Protein AF-A0A067CA83-F1 (afdb_monomer_lite)

Organism: Saprolegnia parasitica (strain CBS 223.65) (NCBI:txid695850)

Sequence (310 aa):
MDPLVEARTFLAGIGVTDEGFMQNAAPQIAQMIQRRIDELAPPKELFSLPVTLNDQAMLLVHYENSTPSQSAMAFLTQNGFTDTATVNALLPQLVQMISNKLTPPREPLFSLPISLGSMEQPCNYFEGDSPEVTAQLFLETHGLATGANYASLLSQLTSLLQERINAINAERAAAATATTEPPLTIPINVGGTEVPLSFYPNQDPAVLPTASADDMQACKVVLYQTITGVLDRLEAEAMAATTPPTPPTERKLLVTLDIDLGEGKSAILLYYAGESTEATVRAFCDANAIDTENIPFLLDELQKQIDALQ

Structure (mmCIF, N/CA/C/O backbone):
data_AF-A0A067CA83-F1
#
_entry.id   AF-A0A067CA83-F1
#
loop_
_atom_site.group_PDB
_atom_site.id
_atom_site.type_symbol
_atom_site.label_atom_id
_atom_site.label_alt_id
_atom_site.label_comp_id
_atom_site.label_asym_id
_atom_site.label_entity_id
_atom_site.label_seq_id
_atom_site.pdbx_PDB_ins_code
_atom_site.Cartn_x
_atom_site.Cartn_y
_atom_site.Cartn_z
_atom_site.occupancy
_atom_site.B_iso_or_equiv
_atom_site.auth_seq_id
_atom_site.auth_comp_id
_atom_site.auth_asym_id
_atom_site.auth_atom_id
_atom_site.pdbx_PDB_model_num
ATOM 1 N N . MET A 1 1 ? 24.086 -10.449 -25.675 1.00 68.38 1 MET A N 1
ATOM 2 C CA . MET A 1 1 ? 24.652 -9.556 -26.705 1.00 68.38 1 MET A CA 1
ATOM 3 C C . MET A 1 1 ? 25.469 -8.522 -25.955 1.00 68.38 1 MET A C 1
ATOM 5 O O . MET A 1 1 ? 24.920 -7.953 -25.024 1.00 68.38 1 MET A O 1
ATOM 9 N N . ASP A 1 2 ? 26.764 -8.381 -26.242 1.00 88.06 2 ASP A N 1
ATOM 10 C CA . ASP A 1 2 ? 27.636 -7.425 -25.541 1.00 88.06 2 ASP A CA 1
ATOM 11 C C . ASP A 1 2 ? 27.631 -6.088 -26.310 1.00 88.06 2 ASP A C 1
ATOM 13 O O . ASP A 1 2 ? 28.145 -6.041 -27.433 1.00 88.06 2 ASP A O 1
ATOM 17 N N . PRO A 1 3 ? 27.058 -5.004 -25.751 1.00 87.31 3 PRO A N 1
ATOM 18 C CA . PRO A 1 3 ? 26.942 -3.722 -26.445 1.00 87.31 3 PRO A CA 1
ATOM 19 C C . PRO A 1 3 ? 28.286 -3.119 -26.862 1.00 87.31 3 PRO A C 1
ATOM 21 O O . PRO A 1 3 ? 28.345 -2.381 -27.844 1.00 87.31 3 PRO A O 1
ATOM 24 N N . LEU A 1 4 ? 29.371 -3.420 -26.140 1.00 89.00 4 LEU A N 1
ATOM 25 C CA . LEU A 1 4 ? 30.696 -2.879 -26.434 1.00 89.00 4 LEU A CA 1
ATOM 26 C C . LEU A 1 4 ? 31.344 -3.584 -27.627 1.00 89.00 4 LEU A C 1
ATOM 28 O O . LEU A 1 4 ? 32.008 -2.939 -28.440 1.00 89.00 4 LEU A O 1
ATOM 32 N N . VAL A 1 5 ? 31.127 -4.893 -27.751 1.00 90.19 5 VAL A N 1
ATOM 33 C CA . VAL A 1 5 ? 31.575 -5.674 -28.912 1.00 90.19 5 VAL A CA 1
ATOM 34 C C . VAL A 1 5 ? 30.835 -5.212 -30.166 1.00 90.19 5 VAL A C 1
ATOM 36 O O . VAL A 1 5 ? 31.463 -4.932 -31.184 1.00 90.19 5 VAL A O 1
ATOM 39 N N . GLU A 1 6 ? 29.519 -5.032 -30.068 1.00 88.62 6 GLU A N 1
ATOM 40 C CA . GLU A 1 6 ? 28.678 -4.563 -31.175 1.00 88.62 6 GLU A CA 1
ATOM 41 C C . GLU A 1 6 ? 29.022 -3.130 -31.599 1.00 88.62 6 GLU A C 1
ATOM 43 O O . GLU A 1 6 ? 29.138 -2.842 -32.789 1.00 88.62 6 GLU A O 1
ATOM 48 N N . ALA A 1 7 ? 29.281 -2.235 -30.639 1.00 88.69 7 ALA A N 1
ATOM 49 C CA . ALA A 1 7 ? 29.718 -0.869 -30.918 1.00 88.69 7 ALA A CA 1
ATOM 50 C C . ALA A 1 7 ? 31.048 -0.822 -31.689 1.00 88.69 7 ALA A C 1
ATOM 52 O O . ALA A 1 7 ? 31.197 -0.033 -32.624 1.00 88.69 7 ALA A O 1
ATOM 53 N N . ARG A 1 8 ? 32.013 -1.680 -31.329 1.00 86.94 8 ARG A N 1
ATOM 54 C CA . ARG A 1 8 ? 33.302 -1.785 -32.033 1.00 86.94 8 ARG A CA 1
ATOM 55 C C . ARG A 1 8 ? 33.133 -2.354 -33.438 1.00 86.94 8 ARG A C 1
ATOM 57 O O . ARG A 1 8 ? 33.704 -1.807 -34.377 1.00 86.94 8 ARG A O 1
ATOM 64 N N . THR A 1 9 ? 32.321 -3.399 -33.594 1.00 87.94 9 THR A N 1
ATOM 65 C CA . THR A 1 9 ? 32.009 -3.980 -34.908 1.00 87.94 9 THR A CA 1
ATOM 66 C C . THR A 1 9 ? 31.302 -2.968 -35.810 1.00 87.94 9 THR A C 1
ATOM 68 O O . THR A 1 9 ? 31.646 -2.853 -36.984 1.00 87.94 9 THR A O 1
ATOM 71 N N . PHE A 1 10 ? 30.372 -2.179 -35.266 1.00 88.56 10 PHE A N 1
ATOM 72 C CA . PHE A 1 10 ? 29.700 -1.105 -35.996 1.00 88.56 10 PHE A CA 1
ATOM 73 C C . PHE A 1 10 ? 30.682 -0.024 -36.465 1.00 88.56 10 PHE A C 1
ATOM 75 O O . PHE A 1 10 ? 30.692 0.311 -37.648 1.00 88.56 10 PHE A O 1
ATOM 82 N N . LEU A 1 11 ? 31.536 0.484 -35.566 1.00 89.06 11 LEU A N 1
ATOM 83 C CA . LEU A 1 11 ? 32.557 1.488 -35.891 1.00 89.06 11 LEU A CA 1
ATOM 84 C C . LEU A 1 11 ? 33.523 0.991 -36.978 1.00 89.06 11 LEU A C 1
ATOM 86 O O . LEU A 1 11 ? 33.758 1.693 -37.963 1.00 89.06 11 LEU A O 1
ATOM 90 N N . ALA A 1 12 ? 34.014 -0.242 -36.850 1.00 87.00 12 ALA A N 1
ATOM 91 C CA . ALA A 1 12 ? 34.858 -0.862 -37.865 1.00 87.00 12 ALA A CA 1
ATOM 92 C C . ALA A 1 12 ? 34.120 -1.017 -39.209 1.00 87.00 12 ALA A C 1
ATOM 94 O O . ALA A 1 12 ? 34.691 -0.761 -40.269 1.00 87.00 12 ALA A O 1
ATOM 95 N N . GLY A 1 13 ? 32.832 -1.375 -39.172 1.00 87.94 13 GLY A N 1
ATOM 96 C CA . GLY A 1 13 ? 31.985 -1.545 -40.354 1.00 87.94 13 GLY A CA 1
ATOM 97 C C . GLY A 1 13 ? 31.718 -0.255 -41.136 1.00 87.94 13 GLY A C 1
ATOM 98 O O . GLY A 1 13 ? 31.569 -0.309 -42.355 1.00 87.94 13 GLY A O 1
ATOM 99 N N . ILE A 1 14 ? 31.712 0.906 -40.473 1.00 90.38 14 ILE A N 1
ATOM 100 C CA . ILE A 1 14 ? 31.589 2.224 -41.128 1.00 90.38 14 ILE A CA 1
ATOM 101 C C . ILE A 1 14 ? 32.947 2.837 -41.514 1.00 90.38 14 ILE A C 1
ATOM 103 O O . ILE A 1 14 ? 33.006 3.993 -41.931 1.00 90.38 14 ILE A O 1
ATOM 107 N N . GLY A 1 15 ? 34.037 2.070 -41.398 1.00 86.12 15 GLY A N 1
ATOM 108 C CA . GLY A 1 15 ? 35.378 2.476 -41.822 1.00 86.12 15 GLY A CA 1
ATOM 109 C C . GLY A 1 15 ? 36.152 3.312 -40.801 1.00 86.12 15 GLY A C 1
ATOM 110 O O . GLY A 1 15 ? 37.156 3.925 -41.157 1.00 86.12 15 GLY A O 1
ATOM 111 N N . VAL A 1 16 ? 35.720 3.349 -39.537 1.00 87.38 16 VAL A N 1
ATOM 112 C CA . VAL A 1 16 ? 36.495 3.978 -38.461 1.00 87.38 16 VAL A CA 1
ATOM 113 C C . VAL A 1 16 ? 37.593 3.010 -38.027 1.00 87.38 16 VAL A C 1
ATOM 115 O O . VAL A 1 16 ? 37.319 1.979 -37.421 1.00 87.38 16 VAL A O 1
ATOM 118 N N . THR A 1 17 ? 38.844 3.349 -38.341 1.00 82.69 17 THR A N 1
ATOM 119 C CA . THR A 1 17 ? 40.024 2.518 -38.037 1.00 82.69 17 THR A CA 1
ATOM 120 C C . THR A 1 17 ? 40.971 3.148 -37.015 1.00 82.69 17 THR A C 1
ATOM 122 O O . THR A 1 17 ? 41.954 2.521 -36.633 1.00 82.69 17 THR A O 1
ATOM 125 N N . ASP A 1 18 ? 40.710 4.386 -36.586 1.00 90.12 18 ASP A N 1
ATOM 126 C CA . ASP A 1 18 ? 41.535 5.087 -35.599 1.00 90.12 18 ASP A CA 1
ATOM 127 C C . ASP A 1 18 ? 41.270 4.546 -34.185 1.00 90.12 18 ASP A C 1
ATOM 129 O O . ASP A 1 18 ? 40.162 4.672 -33.656 1.00 90.12 18 ASP A O 1
ATOM 133 N N . GLU A 1 19 ? 42.280 3.920 -33.573 1.00 82.69 19 GLU A N 1
ATOM 134 C CA . GLU A 1 19 ? 42.140 3.296 -32.250 1.00 82.69 19 GLU A CA 1
ATOM 135 C C . GLU A 1 19 ? 41.835 4.306 -31.140 1.00 82.69 19 GLU A C 1
ATOM 137 O O . GLU A 1 19 ? 41.024 4.008 -30.261 1.00 82.69 19 GLU A O 1
ATOM 142 N N . GLY A 1 20 ? 42.419 5.508 -31.190 1.00 85.31 20 GLY A N 1
ATOM 143 C CA . GLY A 1 20 ? 42.185 6.546 -30.184 1.00 85.31 20 GLY A CA 1
ATOM 144 C C . GLY A 1 20 ? 40.743 7.049 -30.206 1.00 85.31 20 GLY A C 1
ATOM 145 O O . GLY A 1 20 ? 40.106 7.220 -29.165 1.00 85.31 20 GLY A O 1
ATOM 146 N N . PHE A 1 21 ? 40.181 7.224 -31.397 1.00 86.81 21 PHE A N 1
ATOM 147 C CA . PHE A 1 21 ? 38.780 7.557 -31.586 1.00 86.81 21 PHE A CA 1
ATOM 148 C C . PHE A 1 21 ? 37.869 6.397 -31.167 1.00 86.81 21 PHE A C 1
ATOM 150 O O . PHE A 1 21 ? 36.905 6.623 -30.436 1.00 86.81 21 PHE A O 1
ATOM 157 N N . MET A 1 22 ? 38.184 5.152 -31.546 1.00 84.06 22 MET A N 1
ATOM 158 C CA . MET A 1 22 ? 37.407 3.974 -31.134 1.00 84.06 22 MET A CA 1
ATOM 159 C C . MET A 1 22 ? 37.374 3.802 -29.612 1.00 84.06 22 MET A C 1
ATOM 161 O O . MET A 1 22 ? 36.321 3.481 -29.062 1.00 84.06 22 MET A O 1
ATOM 165 N N . GLN A 1 23 ? 38.484 4.059 -28.917 1.00 87.00 23 GLN A N 1
ATOM 166 C CA . GLN A 1 23 ? 38.561 3.949 -27.459 1.00 87.00 23 GLN A CA 1
ATOM 167 C C . GLN A 1 23 ? 37.644 4.952 -26.740 1.00 87.00 23 GLN A C 1
ATOM 169 O O . GLN A 1 23 ? 37.121 4.640 -25.672 1.00 87.00 23 GLN A O 1
ATOM 174 N N . ASN A 1 24 ? 37.385 6.109 -27.357 1.00 87.94 24 ASN A N 1
ATOM 175 C CA . ASN A 1 24 ? 36.496 7.144 -26.824 1.00 87.94 24 ASN A CA 1
ATOM 176 C C . ASN A 1 24 ? 35.034 6.996 -27.288 1.00 87.94 24 ASN A C 1
ATOM 178 O O . ASN A 1 24 ? 34.110 7.253 -26.515 1.00 87.94 24 ASN A O 1
ATOM 182 N N . ALA A 1 25 ? 34.807 6.581 -28.537 1.00 88.44 25 ALA A N 1
ATOM 183 C CA . ALA A 1 25 ? 33.478 6.495 -29.142 1.00 88.44 25 ALA A CA 1
ATOM 184 C C . ALA A 1 25 ? 32.750 5.180 -28.817 1.00 88.44 25 ALA A C 1
ATOM 186 O O . ALA A 1 25 ? 31.534 5.187 -28.616 1.00 88.44 25 ALA A O 1
ATOM 187 N N . ALA A 1 26 ? 33.469 4.053 -28.727 1.00 88.88 26 ALA A N 1
ATOM 188 C CA . ALA A 1 26 ? 32.852 2.746 -28.496 1.00 88.88 26 ALA A CA 1
ATOM 189 C C . ALA A 1 26 ? 32.051 2.671 -27.180 1.00 88.88 26 ALA A C 1
ATOM 191 O O . ALA A 1 26 ? 30.935 2.157 -27.228 1.00 88.88 26 ALA A O 1
ATOM 192 N N . PRO A 1 27 ? 32.514 3.215 -26.033 1.00 90.38 27 PRO A N 1
ATOM 193 C CA . PRO A 1 27 ? 31.715 3.227 -24.805 1.00 90.38 27 PRO A CA 1
ATOM 194 C C . PRO A 1 27 ? 30.414 4.033 -24.930 1.00 90.38 27 PRO A C 1
ATOM 196 O O . PRO A 1 27 ? 29.387 3.617 -24.402 1.00 90.38 27 PRO A O 1
ATOM 199 N N . GLN A 1 28 ? 30.426 5.158 -25.655 1.00 89.88 28 GLN A N 1
ATOM 200 C CA . GLN A 1 28 ? 29.233 5.996 -25.842 1.00 89.88 28 GLN A CA 1
ATOM 201 C C . GLN A 1 28 ? 28.191 5.293 -26.718 1.00 89.88 28 GLN A C 1
ATOM 203 O O . GLN A 1 28 ? 27.007 5.259 -26.388 1.00 89.88 28 GLN A O 1
ATOM 208 N N . ILE A 1 29 ? 28.638 4.668 -27.810 1.00 89.06 29 ILE A N 1
ATOM 209 C CA . ILE A 1 29 ? 27.763 3.888 -28.692 1.00 89.06 29 ILE A CA 1
ATOM 210 C C . ILE A 1 29 ? 27.235 2.652 -27.959 1.00 89.06 29 ILE A C 1
ATOM 212 O O . ILE A 1 29 ? 26.049 2.353 -28.056 1.00 89.06 29 ILE A O 1
ATOM 216 N N . ALA A 1 30 ? 28.071 1.977 -27.167 1.00 89.81 30 ALA A N 1
ATOM 217 C CA . ALA A 1 30 ? 27.655 0.854 -26.334 1.00 89.81 30 ALA A CA 1
ATOM 218 C C . ALA A 1 30 ? 26.560 1.258 -25.334 1.00 89.81 30 ALA A C 1
ATOM 220 O O . ALA A 1 30 ? 25.577 0.538 -25.189 1.00 89.81 30 ALA A O 1
ATOM 221 N N . GLN A 1 31 ? 26.671 2.433 -24.702 1.00 88.62 31 GLN A N 1
ATOM 222 C CA . GLN A 1 31 ? 25.622 2.973 -23.830 1.00 88.62 31 GLN A CA 1
ATOM 223 C C . GLN A 1 31 ? 24.324 3.263 -24.592 1.00 88.62 31 GLN A C 1
ATOM 225 O O . GLN A 1 31 ? 23.242 2.963 -24.093 1.00 88.62 31 GLN A O 1
ATOM 230 N N . MET A 1 32 ? 24.406 3.808 -25.809 1.00 87.94 32 MET A N 1
ATOM 231 C CA . MET A 1 32 ? 23.224 4.027 -26.648 1.00 87.94 32 MET A CA 1
ATOM 232 C C . MET A 1 32 ? 22.564 2.708 -27.065 1.00 87.94 32 MET A C 1
ATOM 234 O O . MET A 1 32 ? 21.339 2.609 -27.031 1.00 87.94 32 MET A O 1
ATOM 238 N N . ILE A 1 33 ? 23.357 1.695 -27.426 1.00 88.12 33 ILE A N 1
ATOM 239 C CA . ILE A 1 33 ? 22.872 0.350 -27.758 1.00 88.12 33 ILE A CA 1
ATOM 240 C C . ILE A 1 33 ? 22.209 -0.279 -26.534 1.00 88.12 33 ILE A C 1
ATOM 242 O O . ILE A 1 33 ? 21.080 -0.742 -26.646 1.00 88.12 33 ILE A O 1
ATOM 246 N N . GLN A 1 34 ? 22.858 -0.242 -25.367 1.00 86.88 34 GLN A N 1
ATOM 247 C CA . GLN A 1 34 ? 22.296 -0.780 -24.129 1.00 86.88 34 GLN A CA 1
ATOM 248 C C . GLN A 1 34 ? 20.976 -0.094 -23.778 1.00 86.88 34 GLN A C 1
ATOM 250 O O . GLN A 1 34 ? 19.981 -0.768 -23.555 1.00 86.88 34 GLN A O 1
ATOM 255 N N . ARG A 1 35 ? 20.922 1.240 -23.851 1.00 85.56 35 ARG A N 1
ATOM 256 C CA . ARG A 1 35 ? 19.684 1.990 -23.628 1.00 85.56 35 ARG A CA 1
ATOM 257 C C . ARG A 1 35 ? 18.573 1.570 -24.590 1.00 85.56 35 ARG A C 1
ATOM 259 O O . ARG A 1 35 ? 17.432 1.431 -24.172 1.00 85.56 35 ARG A O 1
ATOM 266 N N . ARG A 1 36 ? 18.882 1.363 -25.874 1.00 82.62 36 ARG A N 1
ATOM 267 C CA . ARG A 1 36 ? 17.897 0.868 -26.849 1.00 82.62 36 ARG A CA 1
ATOM 268 C C . ARG A 1 36 ? 17.462 -0.563 -26.559 1.00 82.62 36 ARG A C 1
ATOM 270 O O . ARG A 1 36 ? 16.296 -0.870 -26.762 1.00 82.62 36 ARG A O 1
ATOM 277 N N . ILE A 1 37 ? 18.369 -1.418 -26.095 1.00 84.19 37 ILE A N 1
ATOM 278 C CA . ILE A 1 37 ? 18.043 -2.778 -25.656 1.00 84.19 37 ILE A CA 1
ATOM 279 C C . ILE A 1 37 ? 17.090 -2.723 -24.460 1.00 84.19 37 ILE A C 1
ATOM 281 O O . ILE A 1 37 ? 16.084 -3.420 -24.480 1.00 84.19 37 ILE A O 1
ATOM 285 N N . ASP A 1 38 ? 17.350 -1.862 -23.477 1.00 78.69 38 ASP A N 1
ATOM 286 C CA . ASP A 1 38 ? 16.495 -1.701 -22.298 1.00 78.69 38 ASP A CA 1
ATOM 287 C C . ASP A 1 38 ? 15.125 -1.099 -22.664 1.00 78.69 38 ASP A C 1
ATOM 289 O O . ASP A 1 38 ? 14.102 -1.531 -22.145 1.00 78.69 38 ASP A O 1
ATOM 293 N N . GLU A 1 39 ? 15.081 -0.147 -23.606 1.00 75.38 39 GLU A N 1
ATOM 294 C CA . GLU A 1 39 ? 13.836 0.438 -24.139 1.00 75.38 39 GLU A CA 1
ATOM 295 C C . GLU A 1 39 ? 13.003 -0.566 -24.958 1.00 75.38 39 GLU A C 1
ATOM 297 O O . GLU A 1 39 ? 11.778 -0.457 -25.002 1.00 75.38 39 GLU A O 1
ATOM 302 N N . LEU A 1 40 ? 13.656 -1.510 -25.643 1.00 78.38 40 LEU A N 1
ATOM 303 C CA . LEU A 1 40 ? 13.010 -2.531 -26.477 1.00 78.38 40 LEU A CA 1
ATOM 304 C C . LEU A 1 40 ? 12.769 -3.848 -25.737 1.00 78.38 40 LEU A C 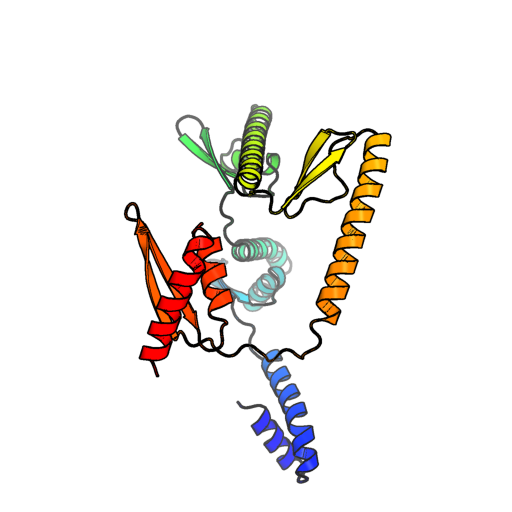1
ATOM 306 O O . LEU A 1 40 ? 12.110 -4.737 -26.284 1.00 78.38 40 LEU A O 1
ATOM 310 N N . ALA A 1 41 ? 13.309 -3.998 -24.528 1.00 77.06 41 ALA A N 1
ATOM 311 C CA . ALA A 1 41 ? 13.059 -5.163 -23.706 1.00 77.06 41 ALA A CA 1
ATOM 312 C C . ALA A 1 41 ? 11.545 -5.271 -23.473 1.00 77.06 41 ALA A C 1
ATOM 314 O O . ALA A 1 41 ? 10.903 -4.270 -23.134 1.00 77.06 41 ALA A O 1
ATOM 315 N N . PRO A 1 42 ? 10.943 -6.459 -23.676 1.00 72.12 42 PRO A N 1
ATOM 316 C CA . PRO A 1 42 ? 9.535 -6.635 -23.374 1.00 72.12 42 PRO A CA 1
ATOM 317 C C . PRO A 1 42 ? 9.320 -6.264 -21.903 1.00 72.12 42 PRO A C 1
ATOM 319 O O . PRO A 1 42 ? 10.116 -6.680 -21.053 1.00 72.12 42 PRO A O 1
ATOM 322 N N . PRO A 1 43 ? 8.286 -5.463 -21.595 1.00 80.38 43 PRO A N 1
ATOM 323 C CA . PRO A 1 43 ? 8.057 -5.032 -20.232 1.00 80.38 43 PRO A CA 1
ATOM 324 C C . PRO A 1 43 ? 7.869 -6.272 -19.355 1.00 80.38 43 PRO A C 1
ATOM 326 O O . PRO A 1 43 ? 7.239 -7.255 -19.757 1.00 80.38 43 PRO A O 1
ATOM 329 N N . LYS A 1 44 ? 8.485 -6.259 -18.175 1.00 87.19 44 LYS A N 1
ATOM 330 C CA . LYS A 1 44 ? 8.490 -7.408 -17.273 1.00 87.19 44 LYS A CA 1
ATOM 331 C C . LYS A 1 44 ? 7.079 -7.657 -16.749 1.00 87.19 44 LYS A C 1
ATOM 333 O O . LYS A 1 44 ? 6.453 -6.745 -16.215 1.00 87.19 44 LYS A O 1
ATOM 338 N N . GLU A 1 45 ? 6.574 -8.880 -16.881 1.00 92.81 45 GLU A N 1
ATOM 339 C CA . GLU A 1 45 ? 5.315 -9.275 -16.240 1.00 92.81 45 GLU A CA 1
ATOM 340 C C . GLU A 1 45 ? 5.487 -9.255 -14.715 1.00 92.81 45 GLU A C 1
ATOM 342 O O . GLU A 1 45 ? 6.430 -9.844 -14.181 1.00 92.81 45 GLU A O 1
ATOM 347 N N . LEU A 1 46 ? 4.577 -8.571 -14.018 1.00 91.50 46 LEU A N 1
ATOM 348 C CA . LEU A 1 46 ? 4.498 -8.603 -12.558 1.00 91.50 46 LEU A CA 1
ATOM 349 C C . LEU A 1 46 ? 3.589 -9.740 -12.096 1.00 91.50 46 LEU A C 1
ATOM 351 O O . LEU A 1 46 ? 3.969 -10.524 -11.229 1.00 91.50 46 LEU A O 1
ATOM 355 N N . PHE A 1 47 ? 2.389 -9.824 -12.670 1.00 94.06 47 PHE A N 1
ATOM 356 C CA . PHE A 1 47 ? 1.435 -10.897 -12.410 1.00 94.06 47 PHE A CA 1
ATOM 357 C C . PHE A 1 47 ? 0.394 -10.992 -13.526 1.00 94.06 47 PHE A C 1
ATOM 359 O O . PHE A 1 47 ? 0.198 -10.058 -14.310 1.00 94.06 47 PHE A O 1
ATOM 366 N N . SER A 1 48 ? -0.347 -12.096 -13.519 1.00 95.12 48 SER A N 1
ATOM 367 C CA . SER A 1 48 ? -1.482 -12.325 -14.401 1.00 95.12 48 SER A CA 1
ATOM 368 C C . SER A 1 48 ? -2.707 -12.858 -13.652 1.00 95.12 48 SER A C 1
ATOM 370 O O . SER A 1 48 ? -2.600 -13.518 -12.616 1.00 95.12 48 SER A O 1
ATOM 372 N N . LEU A 1 49 ? -3.898 -12.521 -14.153 1.00 93.25 49 LEU A N 1
ATOM 373 C CA . LEU A 1 49 ? -5.188 -12.878 -13.565 1.00 93.25 49 LEU A CA 1
ATOM 374 C C . LEU A 1 49 ? -6.070 -13.594 -14.589 1.00 93.25 49 LEU A C 1
ATOM 376 O O . LEU A 1 49 ? -6.254 -13.070 -15.689 1.00 93.25 49 LEU A O 1
ATOM 380 N N . PRO A 1 50 ? -6.667 -14.749 -14.245 1.00 93.62 50 PRO A N 1
ATOM 381 C CA . PRO A 1 50 ? -7.703 -15.339 -15.075 1.00 93.62 50 PRO A CA 1
ATOM 382 C C . PRO A 1 50 ? -8.978 -14.491 -14.977 1.00 93.62 50 PRO A C 1
ATOM 384 O O . PRO A 1 50 ? -9.496 -14.245 -13.887 1.00 93.62 50 PRO A O 1
ATOM 387 N N . VAL A 1 51 ? -9.495 -14.053 -16.120 1.00 92.31 51 VAL A N 1
ATOM 388 C CA . VAL A 1 51 ? -10.745 -13.299 -16.251 1.00 92.31 51 VAL A CA 1
ATOM 389 C C . VAL A 1 51 ? -11.667 -14.083 -17.175 1.00 92.31 5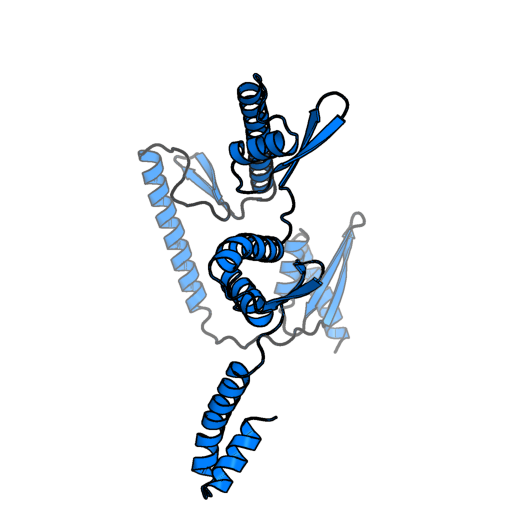1 VAL A C 1
ATOM 391 O O . VAL A 1 51 ? -11.253 -14.496 -18.252 1.00 92.31 51 VAL A O 1
ATOM 394 N N . THR A 1 52 ? -12.916 -14.304 -16.767 1.00 89.56 52 THR A N 1
ATOM 395 C CA . THR A 1 52 ? -13.912 -14.966 -17.623 1.00 89.56 52 THR A CA 1
ATOM 396 C C . THR A 1 52 ? -14.820 -13.912 -18.241 1.00 89.56 52 THR A C 1
ATOM 398 O O . THR A 1 52 ? -15.511 -13.205 -17.512 1.00 89.56 52 THR A O 1
ATOM 401 N N . LEU A 1 53 ? -14.826 -13.807 -19.569 1.00 86.19 53 LEU A N 1
ATOM 402 C CA . LEU A 1 53 ? -15.741 -12.945 -20.323 1.00 86.19 53 LEU A CA 1
ATOM 403 C C . LEU A 1 53 ? -16.425 -13.790 -21.396 1.00 86.19 53 LEU A C 1
ATOM 405 O O . LEU A 1 53 ? -15.746 -14.488 -22.143 1.00 86.19 53 LEU A O 1
ATOM 409 N N . ASN A 1 54 ? -17.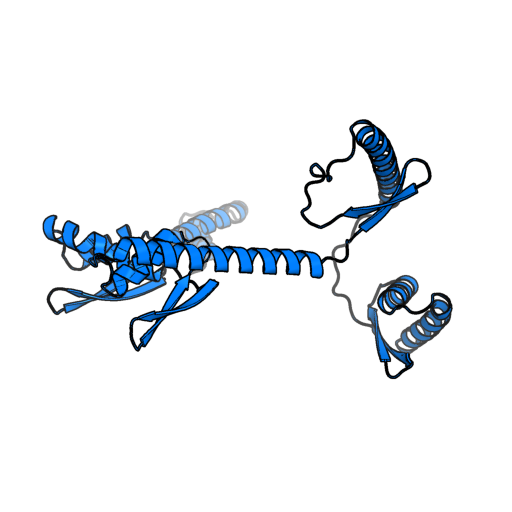757 -13.726 -21.478 1.00 83.69 54 ASN A N 1
ATOM 410 C CA . ASN A 1 54 ? -18.555 -14.502 -22.440 1.00 83.69 54 ASN A CA 1
ATOM 411 C C . ASN A 1 54 ? -18.219 -16.009 -22.427 1.00 83.69 54 ASN A C 1
ATOM 413 O O . ASN A 1 54 ? -17.996 -16.605 -23.478 1.00 83.69 54 ASN A O 1
ATOM 417 N N . ASP A 1 55 ? -18.111 -16.600 -21.230 1.00 86.19 55 ASP A N 1
ATOM 418 C CA . ASP A 1 55 ? -17.732 -18.006 -21.002 1.00 86.19 55 ASP A CA 1
ATOM 419 C C . ASP A 1 55 ? -16.335 -18.408 -21.521 1.00 86.19 55 ASP A C 1
ATOM 421 O O . ASP A 1 55 ? -15.985 -19.589 -21.551 1.00 86.19 55 ASP A O 1
ATOM 425 N N . GLN A 1 56 ? -15.496 -17.433 -21.885 1.00 86.00 56 GLN A N 1
ATOM 426 C CA . GLN A 1 56 ? -14.107 -17.647 -22.274 1.00 86.00 56 GLN A CA 1
ATOM 427 C C . GLN A 1 56 ? -13.162 -17.151 -21.180 1.00 86.00 56 GLN A C 1
ATOM 429 O O . GLN A 1 56 ? -13.198 -15.986 -20.781 1.00 86.00 56 GLN A O 1
ATOM 434 N N . ALA A 1 57 ? -12.291 -18.044 -20.708 1.00 90.00 57 ALA A N 1
ATOM 435 C CA . ALA A 1 57 ? -11.208 -17.692 -19.799 1.00 90.00 57 ALA A CA 1
ATOM 436 C C . ALA A 1 57 ? -10.067 -17.028 -20.583 1.00 90.00 57 ALA A C 1
ATOM 438 O O . ALA A 1 57 ? -9.486 -17.626 -21.487 1.00 90.00 57 ALA A O 1
ATOM 439 N N . MET A 1 58 ? -9.744 -15.794 -20.216 1.00 92.69 58 MET A N 1
ATOM 440 C CA . MET A 1 58 ? -8.669 -14.986 -20.781 1.00 92.69 58 MET A CA 1
ATOM 441 C C . MET A 1 58 ? -7.697 -14.582 -19.676 1.00 92.69 58 MET A C 1
ATOM 443 O O . MET A 1 58 ? -8.063 -14.523 -18.502 1.00 92.69 58 MET A O 1
ATOM 447 N N . LEU A 1 59 ? -6.453 -14.292 -20.049 1.00 93.94 59 LEU A N 1
ATOM 448 C CA . LEU A 1 59 ? -5.421 -13.889 -19.102 1.00 93.94 59 LEU A CA 1
ATOM 449 C C . LEU A 1 59 ? -5.208 -12.377 -19.170 1.00 93.94 59 LEU A C 1
ATOM 451 O O . LEU A 1 59 ? -4.783 -11.850 -20.196 1.00 93.94 59 LEU A O 1
ATOM 455 N N . LEU A 1 60 ? -5.495 -11.683 -18.073 1.00 94.75 60 LEU A N 1
ATOM 456 C CA . LEU A 1 60 ? -5.143 -10.281 -17.909 1.00 94.75 60 LEU A CA 1
ATOM 457 C C . LEU A 1 60 ? -3.733 -10.204 -17.336 1.00 94.75 60 LEU A C 1
ATOM 459 O O . LEU A 1 60 ? -3.508 -10.646 -16.213 1.00 94.75 60 LEU A O 1
ATOM 463 N N . VAL A 1 61 ? -2.801 -9.629 -18.092 1.00 94.62 61 VAL A N 1
ATOM 464 C CA . VAL A 1 61 ? -1.395 -9.482 -17.693 1.00 94.62 61 VAL A CA 1
ATOM 465 C C . VAL A 1 61 ? -1.129 -8.044 -17.258 1.00 94.62 61 VAL A C 1
ATOM 467 O O . VAL A 1 61 ? -1.524 -7.100 -17.945 1.00 94.62 61 VAL A O 1
ATOM 470 N N . HIS A 1 62 ? -0.461 -7.874 -16.119 1.00 94.88 62 HIS A N 1
ATOM 471 C CA . HIS A 1 62 ? 0.005 -6.580 -15.640 1.00 94.88 62 HIS A CA 1
ATOM 472 C C . HIS A 1 62 ? 1.533 -6.525 -15.676 1.00 94.88 62 HIS A C 1
ATOM 474 O O . HIS A 1 62 ? 2.210 -7.404 -15.137 1.00 94.88 62 HIS A O 1
ATOM 480 N N . TYR A 1 63 ? 2.070 -5.484 -16.309 1.00 92.62 63 TYR A N 1
ATOM 481 C CA . TYR A 1 63 ? 3.504 -5.303 -16.498 1.00 92.62 63 TYR A CA 1
ATOM 482 C C . TYR A 1 63 ? 4.077 -4.215 -15.595 1.00 92.62 63 TYR A C 1
ATOM 484 O O . TYR A 1 63 ? 3.385 -3.277 -15.197 1.00 92.62 63 TYR A O 1
ATOM 492 N N . GLU A 1 64 ? 5.376 -4.307 -15.341 1.00 87.62 64 GLU A N 1
ATOM 493 C CA . GLU A 1 64 ? 6.147 -3.269 -14.675 1.00 87.62 64 GLU A CA 1
ATOM 494 C C . GLU A 1 64 ? 5.997 -1.931 -15.413 1.00 87.62 64 GLU A C 1
ATOM 496 O O . GLU A 1 64 ? 5.944 -1.878 -16.644 1.00 87.62 64 GLU A O 1
ATOM 501 N N . ASN A 1 65 ? 5.887 -0.843 -14.647 1.00 84.25 65 ASN A N 1
ATOM 502 C CA . ASN A 1 65 ? 5.685 0.527 -15.137 1.00 84.25 65 ASN A CA 1
ATOM 503 C C . ASN A 1 65 ? 4.363 0.784 -15.887 1.00 84.25 65 ASN A C 1
ATOM 505 O O . ASN A 1 65 ? 4.167 1.880 -16.413 1.00 84.25 65 ASN A O 1
ATOM 509 N N . SER A 1 66 ? 3.435 -0.177 -15.917 1.00 88.75 66 SER A N 1
ATOM 510 C CA . SER A 1 66 ? 2.076 0.056 -16.409 1.00 88.75 66 SER A CA 1
ATOM 511 C C . SER A 1 66 ? 1.157 0.508 -15.279 1.00 88.75 66 SER A C 1
ATOM 513 O O . SER A 1 66 ? 1.229 0.025 -14.155 1.00 88.75 66 SER A O 1
ATOM 515 N N . THR A 1 67 ? 0.226 1.405 -15.582 1.00 91.81 67 THR A N 1
ATOM 516 C CA . THR A 1 67 ? -0.902 1.695 -14.684 1.00 91.81 67 THR A CA 1
ATOM 517 C C . THR A 1 67 ? -1.979 0.606 -14.800 1.00 91.81 67 THR A C 1
ATOM 519 O O . THR A 1 67 ? -2.103 -0.022 -15.862 1.00 91.81 67 THR A O 1
ATOM 522 N N . PRO A 1 68 ? -2.824 0.404 -13.768 1.00 93.19 68 PRO A N 1
ATOM 523 C CA . PRO A 1 68 ? -3.977 -0.495 -13.849 1.00 93.19 68 PRO A CA 1
ATOM 524 C C . PRO A 1 68 ? -4.865 -0.234 -15.069 1.00 93.19 68 PRO A C 1
ATOM 526 O O . PRO A 1 68 ? -5.223 -1.161 -15.793 1.00 93.19 68 PRO A O 1
ATOM 529 N N . SER A 1 69 ? -5.147 1.038 -15.357 1.00 94.25 69 SER A N 1
ATOM 530 C CA . SER A 1 69 ? -5.955 1.451 -16.508 1.00 94.25 69 SER A CA 1
ATOM 531 C C . SER A 1 69 ? -5.313 1.090 -17.844 1.00 94.25 69 SER A C 1
ATOM 533 O O . SER A 1 69 ? -6.009 0.621 -18.740 1.00 94.25 69 SER A O 1
ATOM 535 N N . GLN A 1 70 ? -3.993 1.254 -17.985 1.00 92.50 70 GLN A N 1
ATOM 536 C CA . GLN A 1 70 ? -3.280 0.863 -19.206 1.00 92.50 70 GLN A CA 1
ATOM 537 C C . GLN A 1 70 ? -3.327 -0.649 -19.431 1.00 92.50 70 GLN A C 1
ATOM 539 O O . GLN A 1 70 ? -3.596 -1.086 -20.546 1.00 92.50 70 GLN A O 1
ATOM 544 N N . SER A 1 71 ? -3.120 -1.448 -18.381 1.00 94.00 71 SER A N 1
ATOM 545 C CA . SER A 1 71 ? -3.168 -2.913 -18.491 1.00 94.00 71 SER A CA 1
ATOM 546 C C . SER A 1 71 ? -4.577 -3.422 -18.800 1.00 94.00 71 SER A C 1
ATOM 548 O O . SER A 1 71 ? -4.748 -4.248 -19.694 1.00 94.00 71 SER A O 1
ATOM 550 N N . ALA A 1 72 ? -5.602 -2.879 -18.136 1.00 95.19 72 ALA A N 1
ATOM 551 C CA . ALA A 1 72 ? -6.996 -3.213 -18.419 1.00 95.19 72 ALA A CA 1
ATOM 552 C C . ALA A 1 72 ? -7.401 -2.841 -19.858 1.00 95.19 72 ALA A C 1
ATOM 554 O O . ALA A 1 72 ? -8.036 -3.636 -20.549 1.00 95.19 72 ALA A O 1
ATOM 555 N N . MET A 1 73 ? -6.992 -1.663 -20.338 1.00 94.44 73 MET A N 1
ATOM 556 C CA . MET A 1 73 ? -7.269 -1.221 -21.707 1.00 94.44 73 MET A CA 1
ATOM 557 C C . MET A 1 73 ? -6.544 -2.080 -22.754 1.00 94.44 73 MET A C 1
ATOM 559 O O . MET A 1 73 ? -7.138 -2.446 -23.771 1.00 94.44 73 MET A O 1
ATOM 563 N N . ALA A 1 74 ? -5.277 -2.425 -22.504 1.00 93.19 74 ALA A N 1
ATOM 564 C CA . ALA A 1 74 ? -4.503 -3.307 -23.373 1.00 93.19 74 ALA A CA 1
ATOM 565 C C . ALA A 1 74 ? -5.153 -4.692 -23.474 1.00 93.19 74 ALA A C 1
ATOM 567 O O . ALA A 1 74 ? -5.337 -5.195 -24.579 1.00 93.19 74 ALA A O 1
ATOM 568 N N . PHE A 1 75 ? -5.584 -5.259 -22.343 1.00 95.56 75 PHE A N 1
ATOM 569 C CA . PHE A 1 75 ? -6.314 -6.523 -22.299 1.00 95.56 75 PHE A CA 1
ATOM 570 C C . PHE A 1 75 ? -7.616 -6.476 -23.112 1.00 95.56 75 PHE A C 1
ATOM 572 O O . PHE A 1 75 ? -7.855 -7.364 -23.929 1.00 95.56 75 PHE A O 1
ATOM 579 N N . LEU A 1 76 ? -8.441 -5.436 -22.943 1.00 94.62 76 LEU A N 1
ATOM 580 C CA . LEU A 1 76 ? -9.683 -5.283 -23.710 1.00 94.62 76 LEU A CA 1
ATOM 581 C C . LEU A 1 76 ? -9.403 -5.189 -25.215 1.00 94.62 76 LEU A C 1
ATOM 583 O O . LEU A 1 76 ? -9.991 -5.927 -26.003 1.00 94.62 76 LEU A O 1
ATOM 587 N N . THR A 1 77 ? -8.439 -4.354 -25.604 1.00 93.31 77 THR A N 1
ATOM 588 C CA . THR A 1 77 ? -8.053 -4.161 -27.010 1.00 93.31 77 THR A CA 1
ATOM 589 C C . THR A 1 77 ? -7.511 -5.450 -27.633 1.00 93.31 77 THR A C 1
ATOM 591 O O . THR A 1 77 ? -7.911 -5.815 -28.736 1.00 93.31 77 THR A O 1
ATOM 594 N N . GLN A 1 78 ? -6.639 -6.171 -26.921 1.00 92.69 78 GLN A N 1
ATOM 595 C CA . GLN A 1 78 ? -6.024 -7.417 -27.387 1.00 92.69 78 GLN A CA 1
ATOM 596 C C . GLN A 1 78 ? -7.050 -8.536 -27.598 1.00 92.69 78 GLN A C 1
ATOM 598 O O . GLN A 1 78 ? -6.890 -9.349 -28.506 1.00 92.69 78 GLN A O 1
ATOM 603 N N . ASN A 1 79 ? -8.114 -8.555 -26.794 1.00 93.12 79 ASN A N 1
ATOM 604 C CA . ASN A 1 79 ? -9.194 -9.535 -26.898 1.00 93.12 79 ASN A CA 1
ATOM 605 C C . ASN A 1 79 ? -10.374 -9.043 -27.762 1.00 93.12 79 ASN A C 1
ATOM 607 O O . ASN A 1 79 ? -11.417 -9.688 -27.808 1.00 93.12 79 ASN A O 1
ATOM 611 N N . GLY A 1 80 ? -10.221 -7.919 -28.475 1.00 92.62 80 GLY A N 1
ATOM 612 C CA . GLY A 1 80 ? -11.210 -7.413 -29.435 1.00 92.62 80 GLY A CA 1
ATOM 613 C C . GLY A 1 80 ? -12.369 -6.610 -28.831 1.00 92.62 80 GLY A C 1
ATOM 614 O O . GLY A 1 80 ? -13.252 -6.173 -29.571 1.00 92.62 80 GLY A O 1
ATOM 615 N N . PHE A 1 81 ? -12.361 -6.346 -27.523 1.00 92.56 81 PHE A N 1
ATOM 616 C CA . PHE A 1 81 ? -13.350 -5.512 -26.836 1.00 92.56 81 PHE A CA 1
ATOM 617 C C . PHE A 1 81 ? -13.022 -4.028 -27.026 1.00 92.56 81 PHE A C 1
ATOM 619 O O . PHE A 1 81 ? -12.428 -3.383 -26.165 1.00 92.56 81 PHE A O 1
ATOM 626 N N . THR A 1 82 ? -13.371 -3.493 -28.194 1.00 90.31 82 THR A N 1
ATOM 627 C CA . THR A 1 82 ? -13.038 -2.112 -28.592 1.00 90.31 82 THR A CA 1
ATOM 628 C C . THR A 1 82 ? -14.249 -1.188 -28.667 1.00 90.31 82 THR A C 1
ATOM 630 O O . THR A 1 82 ? -14.090 0.024 -28.816 1.00 90.31 82 THR A O 1
ATOM 633 N N . ASP A 1 83 ? -15.465 -1.725 -28.549 1.00 94.69 83 ASP A N 1
ATOM 634 C CA . ASP A 1 83 ? -16.668 -0.907 -28.573 1.00 94.69 83 ASP A CA 1
ATOM 635 C C . ASP A 1 83 ? -16.815 -0.098 -27.275 1.00 94.69 83 ASP A C 1
ATOM 637 O O . ASP A 1 83 ? -16.563 -0.574 -26.166 1.00 94.69 83 ASP A O 1
ATOM 641 N N . THR A 1 84 ? -17.227 1.163 -27.414 1.00 92.38 84 THR A N 1
ATOM 642 C CA . THR A 1 84 ? -17.260 2.123 -26.303 1.00 92.38 84 THR A CA 1
ATOM 643 C C . THR A 1 84 ? -18.173 1.680 -25.160 1.00 92.38 84 THR A C 1
ATOM 645 O O . THR A 1 84 ? -17.873 1.962 -24.002 1.00 92.38 84 THR A O 1
ATOM 648 N N . ALA A 1 85 ? -19.278 0.989 -25.457 1.00 93.00 85 ALA A N 1
ATOM 649 C CA . ALA A 1 85 ? -20.223 0.546 -24.437 1.00 93.00 85 ALA A CA 1
ATOM 650 C C . ALA A 1 85 ? -19.613 -0.553 -23.555 1.00 93.00 85 ALA A C 1
ATOM 652 O O . ALA A 1 85 ? -19.626 -0.432 -22.329 1.00 93.00 85 ALA A O 1
ATOM 653 N N . THR A 1 86 ? -19.014 -1.574 -24.169 1.00 91.00 86 THR A N 1
ATOM 654 C CA . THR A 1 86 ? -18.337 -2.667 -23.467 1.00 91.00 86 THR A CA 1
ATOM 655 C C . THR A 1 86 ? -17.113 -2.170 -22.709 1.00 91.00 86 THR A C 1
ATOM 657 O O . THR A 1 86 ? -16.939 -2.519 -21.542 1.00 91.00 86 THR A O 1
ATOM 660 N N . VAL A 1 87 ? -16.290 -1.309 -23.320 1.00 91.00 87 VAL A N 1
ATOM 661 C CA . VAL A 1 87 ? -15.114 -0.730 -22.650 1.00 91.00 87 VAL A CA 1
ATOM 662 C C . VAL A 1 87 ? -15.535 0.057 -21.409 1.00 91.00 87 VAL A C 1
ATOM 664 O O . VAL A 1 87 ? -14.983 -0.173 -20.337 1.00 91.00 87 VAL A O 1
ATOM 667 N N . ASN A 1 88 ? -16.549 0.922 -21.503 1.00 91.19 88 ASN A N 1
ATOM 668 C CA . ASN A 1 88 ? -17.030 1.691 -20.351 1.00 91.19 88 ASN A CA 1
ATOM 669 C C . ASN A 1 88 ? -17.610 0.806 -19.235 1.00 91.19 88 ASN A C 1
ATOM 671 O O . ASN A 1 88 ? -17.514 1.170 -18.065 1.00 91.19 88 ASN A O 1
ATOM 675 N N . ALA A 1 89 ? -18.196 -0.344 -19.580 1.00 91.25 89 ALA A N 1
ATOM 676 C CA . ALA A 1 89 ? -18.744 -1.283 -18.605 1.00 91.25 89 ALA A CA 1
ATOM 677 C C . ALA A 1 89 ? -17.658 -2.120 -17.903 1.00 91.25 89 ALA A C 1
ATOM 679 O O . ALA A 1 89 ? -17.718 -2.313 -16.689 1.00 91.25 89 ALA A O 1
ATOM 680 N N . LEU A 1 90 ? -16.668 -2.617 -18.652 1.00 91.56 90 LEU A N 1
ATOM 681 C CA . LEU A 1 90 ? -15.666 -3.561 -18.142 1.00 91.56 90 LEU A CA 1
ATOM 682 C C . LEU A 1 90 ? -14.435 -2.877 -17.546 1.00 91.56 90 LEU A C 1
ATOM 684 O O . LEU A 1 90 ? -13.870 -3.377 -16.572 1.00 91.56 90 LEU A O 1
ATOM 688 N N . LEU A 1 91 ? -14.012 -1.736 -18.099 1.00 92.44 91 LEU A N 1
ATOM 689 C CA . LEU A 1 91 ? -12.765 -1.076 -17.709 1.00 92.44 91 LEU A CA 1
ATOM 690 C C . LEU A 1 91 ? -12.679 -0.791 -16.196 1.00 92.44 91 LEU A C 1
ATOM 692 O O . LEU A 1 91 ? -11.654 -1.150 -15.614 1.00 92.44 91 LEU A O 1
ATOM 696 N N . PRO A 1 92 ? -13.709 -0.240 -15.516 1.00 89.12 92 PRO A N 1
ATOM 697 C CA . PRO A 1 92 ? -13.627 0.017 -14.076 1.00 89.12 92 PRO A CA 1
ATOM 698 C C . PRO A 1 92 ? -13.434 -1.261 -13.248 1.00 89.12 92 PRO A C 1
ATOM 700 O O . PRO A 1 92 ? -12.677 -1.263 -12.279 1.00 89.12 92 PRO A O 1
ATOM 703 N N . GLN A 1 93 ? -14.075 -2.363 -13.650 1.00 91.88 93 GLN A N 1
ATOM 704 C CA . GLN A 1 93 ? -13.978 -3.645 -12.945 1.00 91.88 93 GLN A CA 1
ATOM 705 C C . GLN A 1 93 ? -12.576 -4.242 -13.082 1.00 91.88 93 GLN A C 1
ATOM 707 O O . GLN A 1 93 ? -11.970 -4.646 -12.091 1.00 91.88 93 GLN A O 1
ATOM 712 N N . LEU A 1 94 ? -12.027 -4.239 -14.300 1.00 93.00 94 LEU A N 1
ATOM 713 C CA . LEU A 1 94 ? -10.677 -4.735 -14.566 1.00 93.00 94 LEU A CA 1
ATOM 714 C C . LEU A 1 94 ? -9.615 -3.893 -13.851 1.00 93.00 94 LEU A C 1
ATOM 716 O O . LEU A 1 94 ? -8.689 -4.445 -13.259 1.00 93.00 94 LEU A O 1
ATOM 720 N N . VAL A 1 95 ? -9.775 -2.565 -13.841 1.00 93.31 95 VAL A N 1
ATOM 721 C CA . VAL A 1 95 ? -8.913 -1.658 -13.070 1.00 93.31 95 VAL A CA 1
ATOM 722 C C . VAL A 1 95 ? -8.941 -2.014 -11.588 1.00 93.31 95 VAL A C 1
ATOM 724 O O . VAL A 1 95 ? -7.879 -2.133 -10.979 1.00 93.31 95 VAL A O 1
ATOM 727 N N . GLN A 1 96 ? -10.123 -2.242 -11.010 1.00 86.88 96 GLN A N 1
ATOM 728 C CA . GLN A 1 96 ? -10.238 -2.631 -9.606 1.00 86.88 96 GLN A CA 1
ATOM 729 C C . GLN A 1 96 ? -9.546 -3.972 -9.321 1.00 86.88 96 GLN A C 1
ATOM 731 O O . GLN A 1 96 ? -8.839 -4.093 -8.322 1.00 86.88 96 GLN A O 1
ATOM 736 N N . MET A 1 97 ? -9.695 -4.967 -10.203 1.00 88.44 97 MET A N 1
ATOM 737 C CA . MET A 1 97 ? -9.036 -6.270 -10.053 1.00 88.44 97 MET A CA 1
ATOM 738 C C . MET A 1 97 ? -7.508 -6.149 -10.013 1.00 88.44 97 MET A C 1
ATOM 740 O O . MET A 1 97 ? -6.866 -6.777 -9.171 1.00 88.44 97 MET A O 1
ATOM 744 N N . ILE A 1 98 ? -6.929 -5.327 -10.894 1.00 92.19 98 ILE A N 1
ATOM 745 C CA . ILE A 1 98 ? -5.480 -5.087 -10.945 1.00 92.19 98 ILE A CA 1
ATOM 746 C C . ILE A 1 98 ? -5.024 -4.314 -9.700 1.00 92.19 98 ILE A C 1
ATOM 748 O O . ILE A 1 98 ? -4.058 -4.709 -9.051 1.00 92.19 98 ILE A O 1
ATOM 752 N N . SER A 1 99 ? -5.742 -3.256 -9.314 1.00 89.38 99 SER A N 1
ATOM 753 C CA . SER A 1 99 ? -5.429 -2.445 -8.127 1.00 89.38 99 SER A CA 1
ATOM 754 C C . SER A 1 99 ? -5.454 -3.260 -6.829 1.00 89.38 99 SER A C 1
ATOM 756 O O . SER A 1 99 ? -4.575 -3.104 -5.979 1.00 89.38 99 SER A O 1
ATOM 758 N N . ASN A 1 100 ? -6.398 -4.197 -6.702 1.00 86.81 100 ASN A N 1
ATOM 759 C CA . ASN A 1 100 ? -6.480 -5.115 -5.562 1.00 86.81 100 ASN A CA 1
ATOM 760 C C . ASN A 1 100 ? -5.287 -6.078 -5.481 1.00 86.81 100 ASN A C 1
ATOM 762 O O . ASN A 1 100 ? -5.004 -6.606 -4.411 1.00 86.81 100 ASN A O 1
ATOM 766 N N . LYS A 1 101 ? -4.612 -6.346 -6.603 1.00 86.75 101 LYS A N 1
ATOM 767 C CA . LYS A 1 101 ? -3.424 -7.210 -6.658 1.00 86.75 101 LYS A CA 1
ATOM 768 C C . LYS A 1 101 ? -2.121 -6.447 -6.473 1.00 86.75 101 LYS A C 1
ATOM 770 O O . LYS A 1 101 ? -1.161 -7.024 -5.977 1.00 86.75 101 LYS A O 1
ATOM 775 N N . LEU A 1 102 ? -2.098 -5.171 -6.853 1.00 85.94 102 LEU A N 1
ATOM 776 C CA . LEU A 1 102 ? -0.968 -4.272 -6.616 1.00 85.94 102 LEU A CA 1
ATOM 777 C C . LEU A 1 102 ? -0.867 -3.820 -5.165 1.00 85.94 102 LEU A C 1
ATOM 779 O O . LEU A 1 102 ? 0.231 -3.571 -4.678 1.00 85.94 102 LEU A O 1
ATOM 783 N N . THR A 1 103 ? -2.000 -3.716 -4.477 1.00 76.50 103 THR A N 1
ATOM 784 C CA . THR A 1 103 ? -1.997 -3.483 -3.036 1.00 76.50 103 THR A CA 1
ATOM 785 C C . THR A 1 103 ? -1.650 -4.810 -2.360 1.00 76.50 103 THR A C 1
ATOM 787 O O . THR A 1 103 ? -2.454 -5.742 -2.454 1.00 76.50 103 THR A O 1
ATOM 790 N N . PRO A 1 104 ? -0.480 -4.958 -1.707 1.00 65.38 104 PRO A N 1
ATOM 791 C CA . PRO A 1 104 ? -0.224 -6.155 -0.917 1.00 65.38 104 PRO A CA 1
ATOM 792 C C . PRO A 1 104 ? -1.348 -6.307 0.118 1.00 65.38 104 PRO A C 1
ATOM 794 O O . PRO A 1 104 ? -1.859 -5.287 0.596 1.00 65.38 104 PRO A O 1
ATOM 797 N N . PRO A 1 105 ? -1.767 -7.542 0.460 1.00 66.19 105 PRO A N 1
ATOM 798 C CA . PRO A 1 105 ? -2.737 -7.733 1.526 1.00 66.19 105 PRO A CA 1
ATOM 799 C C . PRO A 1 105 ? -2.182 -7.054 2.777 1.00 66.19 105 PRO A C 1
ATOM 801 O O . PRO A 1 105 ? -1.140 -7.451 3.295 1.00 66.19 105 PRO A O 1
ATOM 804 N N . ARG A 1 106 ? -2.829 -5.965 3.203 1.00 77.12 106 ARG A N 1
ATOM 805 C CA . ARG A 1 106 ? -2.438 -5.258 4.420 1.00 77.12 106 ARG A CA 1
ATOM 806 C C . ARG A 1 106 ? -2.691 -6.212 5.578 1.00 77.12 106 ARG A C 1
ATOM 808 O O . ARG A 1 106 ? -3.747 -6.840 5.633 1.00 77.12 106 ARG A O 1
ATOM 815 N N . GLU A 1 107 ? -1.730 -6.340 6.481 1.00 83.81 107 GLU A N 1
ATOM 816 C CA . GLU A 1 107 ? -1.987 -7.016 7.747 1.00 83.81 107 GLU A CA 1
ATOM 817 C C . GLU A 1 107 ? -2.852 -6.092 8.615 1.00 83.81 107 GLU A C 1
ATOM 819 O O . GLU A 1 107 ? -2.588 -4.885 8.677 1.00 83.81 107 GLU A O 1
ATOM 824 N N . PRO A 1 108 ? -3.923 -6.607 9.243 1.00 91.12 108 PRO A N 1
ATOM 825 C CA . PRO A 1 108 ? -4.730 -5.795 10.136 1.00 91.12 108 PRO A CA 1
ATOM 826 C C . PRO A 1 108 ? -3.886 -5.372 11.337 1.00 91.12 108 PRO A C 1
ATOM 828 O O . PRO A 1 108 ? -3.217 -6.196 11.958 1.00 91.12 108 PRO A O 1
ATOM 831 N N . LEU A 1 109 ? -3.964 -4.090 11.698 1.00 91.88 109 LEU A N 1
ATOM 832 C CA . LEU A 1 109 ? -3.345 -3.575 12.919 1.00 91.88 109 LEU A CA 1
ATOM 833 C C . LEU A 1 109 ? -3.930 -4.285 14.147 1.00 91.88 109 LEU A C 1
ATOM 835 O O . LEU A 1 109 ? -3.219 -4.588 15.102 1.00 91.88 109 LEU A O 1
ATOM 839 N N . PHE A 1 110 ? -5.236 -4.549 14.111 1.00 94.06 110 PHE A N 1
ATOM 840 C CA . PHE A 1 110 ? -5.932 -5.422 15.045 1.00 94.06 110 PHE A CA 1
ATOM 841 C C . PHE A 1 110 ? -7.245 -5.920 14.430 1.00 94.06 110 PHE A C 1
ATOM 843 O O . PHE A 1 110 ? -7.744 -5.378 13.440 1.00 94.06 110 PHE A O 1
ATOM 850 N N . SER A 1 111 ? -7.822 -6.944 15.056 1.00 95.38 111 SER A N 1
ATOM 851 C CA . SER A 1 111 ? -9.146 -7.461 14.722 1.00 95.38 111 SER A CA 1
ATOM 852 C C . SER A 1 111 ? -10.004 -7.529 15.977 1.00 95.38 111 SER A C 1
ATOM 854 O O . SER A 1 111 ? -9.540 -7.987 17.024 1.00 95.38 111 SER A O 1
ATOM 856 N N . LEU A 1 112 ? -11.239 -7.045 15.883 1.00 93.38 112 LEU A N 1
ATOM 857 C CA . LEU A 1 112 ? -12.201 -7.073 16.979 1.00 93.38 112 LEU A CA 1
ATOM 858 C C . LEU A 1 112 ? -13.244 -8.159 16.727 1.00 93.38 112 LEU A C 1
ATOM 860 O O . LEU A 1 112 ? -13.882 -8.134 15.673 1.00 93.38 112 LEU A O 1
ATOM 864 N N . PRO A 1 113 ? -13.475 -9.080 17.674 1.00 94.12 113 PRO A N 1
ATOM 865 C CA . PRO A 1 113 ? -14.574 -10.026 17.559 1.00 94.12 113 PRO A CA 1
ATOM 866 C C . PRO A 1 113 ? -15.900 -9.290 17.790 1.00 94.12 113 PRO A C 1
ATOM 868 O O . PRO A 1 113 ? -16.176 -8.820 18.892 1.00 94.12 113 PRO A O 1
ATOM 871 N N . ILE A 1 114 ? -16.724 -9.169 16.747 1.00 92.31 114 ILE A N 1
ATOM 872 C CA . ILE A 1 114 ? -18.056 -8.562 16.835 1.00 92.31 114 ILE A CA 1
ATOM 873 C C . ILE A 1 114 ? -19.112 -9.662 16.814 1.00 92.31 114 ILE A C 1
ATOM 875 O O . ILE A 1 114 ? -19.221 -10.422 15.851 1.00 92.31 114 ILE A O 1
ATOM 879 N N . SER A 1 115 ? -19.922 -9.743 17.868 1.00 88.88 115 SER A N 1
ATOM 880 C CA . SER A 1 115 ? -21.015 -10.712 17.954 1.00 88.88 115 SER A CA 1
ATOM 881 C C . SER A 1 115 ? -22.220 -10.255 17.124 1.00 88.88 115 SER A C 1
ATOM 883 O O . SER A 1 115 ? -22.872 -9.259 17.435 1.00 88.88 115 SER A O 1
ATOM 885 N N . LEU A 1 116 ? -22.554 -11.015 16.084 1.00 85.88 116 LEU A N 1
ATOM 886 C CA . LEU A 1 116 ? -23.742 -10.853 15.252 1.00 85.88 116 LEU A CA 1
ATOM 887 C C . LEU A 1 116 ? -24.695 -12.029 15.514 1.00 85.88 116 LEU A C 1
ATOM 889 O O . LEU A 1 116 ? -24.634 -13.079 14.871 1.00 85.88 116 LEU A O 1
ATOM 893 N N . GLY A 1 117 ? -25.566 -11.867 16.514 1.00 83.81 117 GLY A N 1
ATOM 894 C CA . GLY A 1 117 ? -26.457 -12.932 16.978 1.00 83.81 117 GLY A CA 1
ATOM 895 C C . GLY A 1 117 ? -25.677 -14.056 17.660 1.00 83.81 117 GLY A C 1
ATOM 896 O O . GLY A 1 117 ? -25.125 -13.858 18.737 1.00 83.81 117 GLY A O 1
ATOM 897 N N . SER A 1 118 ? -25.646 -15.237 17.040 1.00 83.50 118 SER A N 1
ATOM 898 C CA . SER A 1 118 ? -24.929 -16.423 17.534 1.00 83.50 118 SER A CA 1
ATOM 899 C C . SER A 1 118 ? -23.557 -16.640 16.881 1.00 83.50 118 SER A C 1
ATOM 901 O O . SER A 1 118 ? -22.931 -17.667 17.127 1.00 83.50 118 SER A O 1
ATOM 903 N N . MET A 1 119 ? -23.100 -15.720 16.025 1.00 85.38 119 MET A N 1
ATOM 904 C CA . MET A 1 119 ? -21.804 -15.802 15.344 1.00 85.38 119 MET A CA 1
ATOM 905 C C . MET A 1 119 ? -20.905 -14.632 15.736 1.00 85.38 119 MET A C 1
ATOM 907 O O . MET A 1 119 ? -21.382 -13.509 15.860 1.00 85.38 119 MET A O 1
ATOM 911 N N . GLU A 1 120 ? -19.605 -14.876 15.867 1.00 91.00 120 GLU A N 1
ATOM 912 C CA . GLU A 1 120 ? -18.597 -13.818 15.971 1.00 91.00 120 GLU A CA 1
ATOM 913 C C . GLU A 1 120 ? -17.970 -13.579 14.600 1.00 91.00 120 GLU A C 1
ATOM 915 O O . GLU A 1 120 ? -17.572 -14.525 13.916 1.00 91.00 120 GLU A O 1
ATOM 920 N N . GLN A 1 121 ? -17.914 -12.317 14.186 1.00 91.38 121 GLN A N 1
ATOM 921 C CA . GLN A 1 121 ? -17.294 -11.892 12.939 1.00 91.38 121 GLN A CA 1
ATOM 922 C C . GLN A 1 121 ? -16.144 -10.926 13.238 1.00 91.38 121 GLN A C 1
ATOM 924 O O . GLN A 1 121 ? -16.332 -9.983 14.012 1.00 91.38 121 GLN A O 1
ATOM 929 N N . PRO A 1 122 ? -14.955 -11.143 12.652 1.00 93.75 122 PRO A N 1
ATOM 930 C CA . PRO A 1 122 ? -13.814 -10.269 12.866 1.00 93.75 122 PRO A CA 1
ATOM 931 C C . PRO A 1 122 ? -14.004 -8.941 12.125 1.00 93.75 122 PRO A C 1
ATOM 933 O O . PRO A 1 122 ? -14.088 -8.906 10.898 1.00 93.75 122 PRO A O 1
ATOM 936 N N . CYS A 1 123 ? -14.021 -7.836 12.865 1.00 94.12 123 CYS A N 1
ATOM 937 C CA . CYS A 1 123 ? -13.895 -6.497 12.304 1.00 94.12 123 CYS A CA 1
ATOM 938 C C . CYS A 1 123 ? -12.409 -6.126 12.248 1.00 94.12 123 CYS A C 1
ATOM 940 O O . CYS A 1 123 ? -11.788 -5.828 13.271 1.00 94.12 123 CYS A O 1
ATOM 942 N N . ASN A 1 124 ? -11.832 -6.202 11.050 1.00 93.62 124 ASN A N 1
ATOM 943 C CA . ASN A 1 124 ? -10.421 -5.919 10.805 1.00 93.62 124 ASN A CA 1
ATOM 944 C C . ASN A 1 124 ? -10.205 -4.417 10.607 1.00 93.62 124 ASN A C 1
ATOM 946 O O . ASN A 1 124 ? -10.839 -3.814 9.744 1.00 93.62 124 ASN A O 1
ATOM 950 N N . TYR A 1 125 ? -9.277 -3.836 11.364 1.00 93.81 125 TYR A N 1
ATOM 951 C CA . TYR A 1 125 ? -8.856 -2.450 11.196 1.00 93.81 125 TYR A CA 1
ATOM 952 C C . TYR A 1 125 ? -7.417 -2.390 10.683 1.00 93.81 125 TYR A C 1
ATOM 954 O O . TYR A 1 125 ? -6.534 -3.058 11.226 1.00 93.81 125 TYR A O 1
ATOM 962 N N . PHE A 1 126 ? -7.167 -1.568 9.664 1.00 92.12 126 PHE A N 1
ATOM 963 C CA . PHE A 1 126 ? -5.837 -1.363 9.093 1.00 92.12 126 PHE A CA 1
ATOM 964 C C . PHE A 1 126 ? -5.289 0.013 9.476 1.00 92.12 126 PHE A C 1
ATOM 966 O O . PHE A 1 126 ? -6.021 0.993 9.604 1.00 92.12 126 PHE A O 1
ATOM 973 N N . GLU A 1 127 ? -3.975 0.093 9.671 1.00 88.31 127 GLU A N 1
ATOM 974 C CA . GLU A 1 127 ? -3.306 1.322 10.103 1.00 88.31 127 GLU A CA 1
ATOM 975 C C . GLU A 1 127 ? -3.499 2.465 9.096 1.00 88.31 127 GLU A C 1
ATOM 977 O O . GLU A 1 127 ? -3.125 2.332 7.934 1.00 88.31 127 GLU A O 1
ATOM 982 N N . GLY A 1 128 ? -4.061 3.589 9.549 1.00 84.62 128 GLY A N 1
ATOM 983 C CA . GLY A 1 128 ? -4.331 4.774 8.724 1.00 84.62 128 GLY A CA 1
ATOM 984 C C . GLY A 1 128 ? -5.730 4.833 8.100 1.00 84.62 128 GLY A C 1
ATOM 985 O O . GLY A 1 128 ? -6.070 5.854 7.504 1.00 84.62 128 GLY A O 1
ATOM 986 N N . ASP A 1 129 ? -6.550 3.791 8.249 1.00 89.44 129 ASP A N 1
ATOM 987 C CA . ASP A 1 129 ? -7.933 3.811 7.763 1.00 89.44 129 ASP A CA 1
ATOM 988 C C . ASP A 1 129 ? -8.834 4.682 8.658 1.00 89.44 129 ASP A C 1
ATOM 990 O O . ASP A 1 129 ? -8.542 4.929 9.826 1.00 89.44 129 ASP A O 1
ATOM 994 N N . SER A 1 130 ? -9.965 5.152 8.122 1.00 93.12 130 SER A N 1
ATOM 995 C CA . SER A 1 130 ? -10.966 5.851 8.936 1.00 93.12 130 SER A CA 1
ATOM 996 C C . SER A 1 130 ? -11.775 4.839 9.761 1.00 93.12 130 SER A C 1
ATOM 998 O O . SER A 1 130 ? -12.379 3.943 9.168 1.00 93.12 130 SER A O 1
ATOM 1000 N N . PRO A 1 131 ? -11.869 4.988 11.098 1.00 90.38 131 PRO A N 1
ATOM 1001 C CA . PRO A 1 131 ? -12.677 4.107 11.946 1.00 90.38 131 PRO A CA 1
ATOM 1002 C C . PRO A 1 131 ? -14.143 4.038 11.508 1.00 90.38 131 PRO A C 1
ATOM 1004 O O . PRO A 1 131 ? -14.743 2.967 11.516 1.00 90.38 131 PRO A O 1
ATOM 1007 N N . GLU A 1 132 ? -14.701 5.170 11.076 1.00 92.19 132 GLU A N 1
ATOM 1008 C CA . GLU A 1 132 ? -16.086 5.266 10.612 1.00 92.19 132 GLU A CA 1
ATOM 1009 C C . GLU A 1 132 ? -16.300 4.502 9.301 1.00 92.19 132 GLU A C 1
ATOM 1011 O O . GLU A 1 132 ? -17.258 3.742 9.177 1.00 92.19 132 GLU A O 1
ATOM 1016 N N . VAL A 1 133 ? -15.377 4.642 8.344 1.00 90.81 133 VAL A N 1
ATOM 1017 C CA . VAL A 1 133 ? -15.455 3.937 7.053 1.00 90.81 133 VAL A CA 1
ATOM 1018 C C . VAL A 1 133 ? -15.286 2.431 7.253 1.00 90.81 133 VAL A C 1
ATOM 1020 O O . VAL A 1 133 ? -16.028 1.646 6.666 1.00 90.81 133 VAL A O 1
ATOM 1023 N N . THR A 1 134 ? -14.362 2.016 8.121 1.00 90.88 134 THR A N 1
ATOM 1024 C CA . THR A 1 134 ? -14.170 0.605 8.483 1.00 90.88 134 THR A CA 1
ATOM 1025 C C . THR A 1 134 ? -15.427 0.019 9.126 1.00 90.88 134 THR A C 1
ATOM 1027 O O . THR A 1 134 ? -15.864 -1.070 8.750 1.00 90.88 134 THR A O 1
ATOM 1030 N N . ALA A 1 135 ? -16.054 0.751 10.054 1.00 93.81 135 ALA A N 1
ATOM 1031 C CA . ALA A 1 135 ? -17.300 0.332 10.687 1.00 93.81 135 ALA A CA 1
ATOM 1032 C C . ALA A 1 135 ? -18.453 0.218 9.677 1.00 93.81 135 ALA A C 1
ATOM 1034 O O . ALA A 1 135 ? -19.181 -0.777 9.684 1.00 93.81 135 ALA A O 1
ATOM 1035 N N . GLN A 1 136 ? -18.596 1.196 8.779 1.00 92.19 136 GLN A N 1
ATOM 1036 C CA . GLN A 1 136 ? -19.591 1.169 7.709 1.00 92.19 136 GLN A CA 1
ATOM 1037 C C . GLN A 1 136 ? -19.404 -0.053 6.804 1.00 92.19 136 GLN A C 1
ATOM 1039 O O . GLN A 1 136 ? -20.354 -0.807 6.599 1.00 92.19 136 GLN A O 1
ATOM 1044 N N . LEU A 1 137 ? -18.183 -0.291 6.318 1.00 91.88 137 LEU A N 1
ATOM 1045 C CA . LEU A 1 137 ? -17.889 -1.410 5.425 1.00 91.88 137 LEU A CA 1
ATOM 1046 C C . LEU A 1 137 ? -18.180 -2.760 6.090 1.00 91.88 137 LEU A C 1
ATOM 1048 O O . LEU A 1 137 ? -18.736 -3.654 5.451 1.00 91.88 137 LEU A O 1
ATOM 1052 N N . PHE A 1 138 ? -17.850 -2.907 7.374 1.00 94.19 138 PHE A N 1
ATOM 1053 C CA . PHE A 1 138 ? -18.172 -4.109 8.141 1.00 94.19 138 PHE A CA 1
ATOM 1054 C C . PHE A 1 138 ? -19.689 -4.341 8.209 1.00 94.19 138 PHE A C 1
ATOM 1056 O O . PHE A 1 138 ? -20.173 -5.431 7.898 1.00 94.19 138 PHE A O 1
ATOM 1063 N N . LEU A 1 139 ? -20.463 -3.308 8.557 1.00 93.12 139 LEU A N 1
ATOM 1064 C CA . LEU A 1 139 ? -21.923 -3.402 8.629 1.00 93.12 139 LEU A CA 1
ATOM 1065 C C . LEU A 1 139 ? -22.549 -3.693 7.258 1.00 93.12 139 LEU A C 1
ATOM 1067 O O . LEU A 1 139 ? -23.458 -4.516 7.168 1.00 93.12 139 LEU A O 1
ATOM 1071 N N . GLU A 1 140 ? -22.058 -3.067 6.190 1.00 92.31 140 GLU A N 1
ATOM 1072 C CA . GLU A 1 140 ? -22.492 -3.328 4.813 1.00 92.31 140 GLU A CA 1
ATOM 1073 C C . GLU A 1 140 ? -22.202 -4.769 4.387 1.00 92.31 140 GLU A C 1
ATOM 1075 O O . GLU A 1 140 ? -23.100 -5.458 3.899 1.00 92.31 140 GLU A O 1
ATOM 1080 N N . THR A 1 141 ? -20.988 -5.255 4.651 1.00 90.25 141 THR A N 1
ATOM 1081 C CA . THR A 1 141 ? -20.551 -6.622 4.320 1.00 90.25 141 THR A CA 1
ATOM 1082 C C . THR A 1 141 ? -21.429 -7.680 4.987 1.00 90.25 141 THR A C 1
ATOM 1084 O O . THR A 1 141 ? -21.697 -8.731 4.405 1.00 90.25 141 THR A O 1
ATOM 1087 N N . HIS A 1 142 ? -21.929 -7.392 6.188 1.00 89.94 142 HIS A N 1
ATOM 1088 C CA . HIS A 1 142 ? -22.813 -8.287 6.933 1.00 89.94 142 HIS A CA 1
ATOM 1089 C C . HIS A 1 142 ? -24.310 -7.985 6.748 1.00 89.94 142 HIS A C 1
ATOM 1091 O O . HIS A 1 142 ? -25.142 -8.550 7.458 1.00 89.94 142 HIS A O 1
ATOM 1097 N N . GLY A 1 143 ? -24.677 -7.129 5.786 1.00 88.44 143 GLY A N 1
ATOM 1098 C CA . GLY A 1 143 ? -26.074 -6.848 5.440 1.00 88.44 143 GLY A CA 1
ATOM 1099 C C . GLY A 1 143 ? -26.839 -6.030 6.488 1.00 88.44 143 GLY A C 1
ATOM 1100 O O . GLY A 1 143 ? -28.067 -6.061 6.522 1.00 88.44 143 GLY A O 1
ATOM 1101 N N . LEU A 1 144 ? -26.136 -5.295 7.351 1.00 89.50 144 LEU A N 1
ATOM 1102 C CA . LEU A 1 144 ? -26.705 -4.487 8.438 1.00 89.50 144 LEU A CA 1
ATOM 1103 C C . LEU A 1 144 ? -26.923 -3.015 8.053 1.00 89.50 144 LEU A C 1
ATOM 1105 O O . LEU A 1 144 ? -27.445 -2.242 8.857 1.00 89.50 144 LEU A O 1
ATOM 1109 N N . ALA A 1 145 ? -26.575 -2.629 6.823 1.00 84.31 145 ALA A N 1
ATOM 1110 C CA . ALA A 1 145 ? -26.649 -1.250 6.335 1.00 84.31 145 ALA A CA 1
ATOM 1111 C C . ALA A 1 145 ? -28.073 -0.677 6.213 1.00 84.31 145 ALA A C 1
ATOM 1113 O O . ALA A 1 145 ? -28.264 0.534 6.240 1.00 84.31 145 ALA A O 1
ATOM 1114 N N . THR A 1 146 ? -29.091 -1.531 6.091 1.00 83.38 146 THR A N 1
ATOM 1115 C CA . THR A 1 146 ? -30.484 -1.108 5.850 1.00 83.38 146 THR A CA 1
ATOM 1116 C C . THR A 1 146 ? -31.372 -1.178 7.094 1.00 83.38 146 THR A C 1
ATOM 1118 O O . THR A 1 146 ? -32.579 -0.953 7.008 1.00 83.38 146 THR A O 1
ATOM 1121 N N . GLY A 1 147 ? -30.816 -1.538 8.254 1.00 81.38 147 GLY A N 1
ATOM 1122 C CA . GLY A 1 147 ? -31.582 -1.690 9.490 1.00 81.38 147 GLY A CA 1
ATOM 1123 C C . GLY A 1 147 ? -31.918 -0.351 10.150 1.00 81.38 147 GLY A C 1
ATOM 1124 O O . GLY A 1 147 ? -31.108 0.571 10.149 1.00 81.38 147 GLY A O 1
ATOM 1125 N N . ALA A 1 148 ? -33.067 -0.265 10.830 1.00 87.00 148 ALA A N 1
ATOM 1126 C CA . ALA A 1 148 ? -33.427 0.906 11.647 1.00 87.00 148 ALA A CA 1
ATOM 1127 C C . ALA A 1 148 ? -32.384 1.224 12.743 1.00 87.00 148 ALA A C 1
ATOM 1129 O O . ALA A 1 148 ? -32.271 2.362 13.189 1.00 87.00 148 ALA A O 1
ATOM 1130 N N . ASN A 1 149 ? -31.592 0.222 13.139 1.00 88.81 149 ASN A N 1
ATOM 1131 C CA . ASN A 1 149 ? -30.536 0.341 14.142 1.00 88.81 149 ASN A CA 1
ATOM 1132 C C . ASN A 1 149 ? -29.162 0.701 13.551 1.00 88.81 149 ASN A C 1
ATOM 1134 O O . ASN A 1 149 ? -28.206 0.821 14.314 1.00 88.81 149 ASN A O 1
ATOM 1138 N N . TYR A 1 150 ? -29.042 0.875 12.228 1.00 91.38 150 TYR A N 1
ATOM 1139 C CA . TYR A 1 150 ? -27.762 1.093 11.547 1.00 91.38 150 TYR A CA 1
ATOM 1140 C C . TYR A 1 150 ? -26.960 2.246 12.157 1.00 91.38 150 TYR A C 1
ATOM 1142 O O . TYR A 1 150 ? -25.810 2.055 12.534 1.00 91.38 150 TYR A O 1
ATOM 1150 N N . ALA A 1 151 ? -27.584 3.412 12.3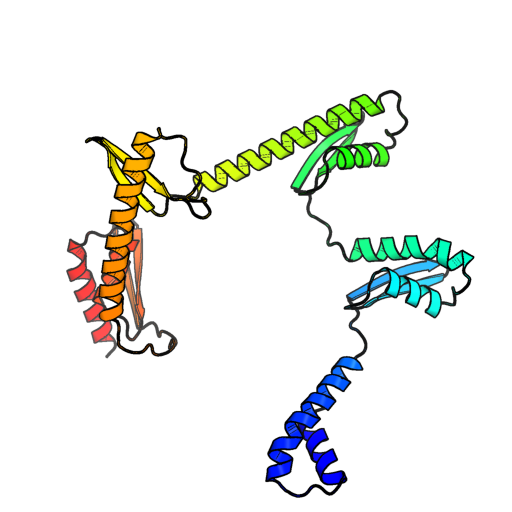53 1.00 93.19 151 ALA A N 1
ATOM 1151 C CA . ALA A 1 151 ? -26.905 4.584 12.907 1.00 93.19 151 ALA A CA 1
ATOM 1152 C C . ALA A 1 151 ? -26.344 4.337 14.321 1.00 93.19 151 ALA A C 1
ATOM 1154 O O . ALA A 1 151 ? -25.252 4.794 14.652 1.00 93.19 151 ALA A O 1
ATOM 1155 N N . SER A 1 152 ? -27.071 3.581 15.151 1.00 93.94 152 SER A N 1
ATOM 1156 C CA . SER A 1 152 ? -26.611 3.232 16.498 1.00 93.94 152 SER A CA 1
ATOM 1157 C C . SER A 1 152 ? -25.470 2.215 16.460 1.00 93.94 152 SER A C 1
ATOM 1159 O O . SER A 1 152 ? -24.488 2.387 17.177 1.00 93.94 152 SER A O 1
ATOM 1161 N N . LEU A 1 153 ? -25.571 1.189 15.609 1.00 92.25 153 LEU A N 1
ATOM 1162 C CA . LEU A 1 153 ? -24.521 0.181 15.432 1.00 92.25 153 LEU A CA 1
ATOM 1163 C C . LEU A 1 153 ? -23.237 0.798 14.876 1.00 92.25 153 LEU A C 1
ATOM 1165 O O . LEU A 1 153 ? -22.155 0.501 15.375 1.00 92.25 153 LEU A O 1
ATOM 1169 N N . LEU A 1 154 ? -23.364 1.697 13.898 1.00 95.25 154 LEU A N 1
ATOM 1170 C CA . LEU A 1 154 ? -22.247 2.442 13.331 1.00 95.25 154 LEU A CA 1
ATOM 1171 C C . LEU A 1 154 ? -21.554 3.275 14.410 1.00 95.25 154 LEU A C 1
ATOM 1173 O O . LEU A 1 154 ? -20.347 3.164 14.581 1.00 95.25 154 LEU A O 1
ATOM 1177 N N . SER A 1 155 ? -22.314 4.049 15.193 1.00 95.50 155 SER A N 1
ATOM 1178 C CA . SER A 1 155 ? -21.746 4.844 16.286 1.00 95.50 155 SER A CA 1
ATOM 1179 C C . SER A 1 155 ? -21.019 3.977 17.317 1.00 95.50 155 SER A C 1
ATOM 1181 O O . SER A 1 155 ? -19.924 4.340 17.737 1.00 95.50 155 SER A O 1
ATOM 1183 N N . GLN A 1 156 ? -21.605 2.846 17.722 1.00 93.75 156 GLN A N 1
ATOM 1184 C CA . GLN A 1 156 ? -21.002 1.945 18.708 1.00 93.75 156 GLN A CA 1
ATOM 1185 C C . GLN A 1 156 ? -19.700 1.326 18.190 1.00 93.75 156 GLN A C 1
ATOM 1187 O O . GLN A 1 156 ? -18.686 1.350 18.888 1.00 93.75 156 GLN A O 1
ATOM 1192 N N . LEU A 1 157 ? -19.710 0.808 16.959 1.00 95.12 157 LEU A N 1
ATOM 1193 C CA . LEU A 1 157 ? -18.539 0.173 16.360 1.00 95.12 157 LEU A CA 1
ATOM 1194 C C . LEU A 1 157 ? -17.411 1.184 16.118 1.00 95.12 157 LEU A C 1
ATOM 1196 O O . LEU A 1 157 ? -16.256 0.887 16.415 1.00 95.12 157 LEU A O 1
ATOM 1200 N N . THR A 1 158 ? -17.741 2.398 15.670 1.00 96.56 158 THR A N 1
ATOM 1201 C CA . THR A 1 158 ? -16.773 3.494 15.516 1.00 96.56 158 THR A CA 1
ATOM 1202 C C . THR A 1 158 ? -16.126 3.862 16.850 1.00 96.56 158 THR A C 1
ATOM 1204 O O . THR A 1 158 ? -14.904 3.986 16.913 1.00 96.56 158 THR A O 1
ATOM 1207 N N . SER A 1 159 ? -16.901 3.989 17.936 1.00 95.56 159 SER A N 1
ATOM 1208 C CA . SER A 1 159 ? -16.345 4.274 19.267 1.00 95.56 159 SER A CA 1
ATOM 1209 C C . SER A 1 159 ? -15.392 3.178 19.746 1.00 95.56 159 SER A C 1
ATOM 1211 O O . SER A 1 159 ? -14.319 3.490 20.257 1.00 95.56 159 SER A O 1
ATOM 1213 N N . LEU A 1 160 ? -15.748 1.911 19.532 1.00 95.75 160 LEU A N 1
ATOM 1214 C CA . LEU A 1 160 ? -14.931 0.768 19.938 1.00 95.75 160 LEU A CA 1
ATOM 1215 C C . LEU A 1 160 ? -13.620 0.698 19.125 1.00 95.75 160 LEU A C 1
ATOM 1217 O O . LEU A 1 160 ? -12.544 0.488 19.687 1.00 95.75 160 LEU A O 1
ATOM 1221 N N . LEU A 1 161 ? -13.679 0.954 17.813 1.00 95.06 161 LEU A N 1
ATOM 1222 C CA . LEU A 1 161 ? -12.485 1.083 16.971 1.00 95.06 161 LEU A CA 1
ATOM 1223 C C . LEU A 1 161 ? -11.578 2.222 17.455 1.00 95.06 161 LEU A C 1
ATOM 1225 O O . LEU A 1 161 ? -10.379 2.013 17.634 1.00 95.06 161 LEU A O 1
ATOM 1229 N N . GLN A 1 162 ? -12.145 3.403 17.718 1.00 96.12 162 GLN A N 1
ATOM 1230 C CA . GLN A 1 162 ? -11.410 4.571 18.214 1.00 96.12 162 GLN A CA 1
ATOM 1231 C C . GLN A 1 162 ? -10.719 4.285 19.554 1.00 96.12 162 GLN A C 1
ATOM 1233 O O . GLN A 1 162 ? -9.552 4.634 19.739 1.00 96.12 162 GLN A O 1
ATOM 1238 N N . GLU A 1 163 ? -11.421 3.631 20.480 1.00 95.81 163 GLU A N 1
ATOM 1239 C CA . GLU A 1 163 ? -10.877 3.225 21.775 1.00 95.81 163 GLU A CA 1
ATOM 1240 C C . GLU A 1 163 ? -9.674 2.297 21.595 1.00 95.81 163 GLU A C 1
ATOM 1242 O O . GLU A 1 163 ? -8.611 2.540 22.174 1.00 95.81 163 GLU A O 1
ATOM 1247 N N . ARG A 1 164 ? -9.792 1.281 20.730 1.00 94.88 164 ARG A N 1
ATOM 1248 C CA . ARG A 1 164 ? -8.692 0.342 20.494 1.00 94.88 164 ARG A CA 1
ATOM 1249 C C . ARG A 1 164 ? -7.490 1.003 19.818 1.00 94.88 164 ARG A C 1
ATOM 1251 O O . ARG A 1 164 ? -6.358 0.704 20.193 1.00 94.88 164 ARG A O 1
ATOM 1258 N N . ILE A 1 165 ? -7.717 1.927 18.884 1.00 94.44 165 ILE A N 1
ATOM 1259 C CA . ILE A 1 165 ? -6.655 2.722 18.245 1.00 94.44 165 ILE A CA 1
ATOM 1260 C C . ILE A 1 165 ? -5.904 3.552 19.289 1.00 94.44 165 ILE A C 1
ATOM 1262 O O . ILE A 1 165 ? -4.674 3.534 19.327 1.00 94.44 165 ILE A O 1
ATOM 1266 N N . ASN A 1 166 ? -6.634 4.247 20.164 1.00 93.38 166 ASN A N 1
ATOM 1267 C CA . ASN A 1 166 ? -6.035 5.061 21.218 1.00 93.38 166 ASN A CA 1
ATOM 1268 C C . ASN A 1 166 ? -5.221 4.205 22.200 1.00 93.38 166 ASN A C 1
ATOM 1270 O O . ASN A 1 166 ? -4.118 4.602 22.571 1.00 93.38 166 ASN A O 1
ATOM 1274 N N . ALA A 1 167 ? -5.724 3.022 22.571 1.00 92.81 167 ALA A N 1
ATOM 1275 C CA . ALA A 1 167 ? -5.006 2.084 23.430 1.00 92.81 167 ALA A CA 1
ATOM 1276 C C . ALA A 1 167 ? -3.685 1.617 22.796 1.00 92.81 167 ALA A C 1
ATOM 1278 O O . ALA A 1 167 ? -2.642 1.702 23.435 1.00 92.81 167 ALA A O 1
ATOM 1279 N N . ILE A 1 168 ? -3.699 1.214 21.521 1.00 90.56 168 ILE A N 1
ATOM 1280 C CA . ILE A 1 168 ? -2.485 0.787 20.802 1.00 90.56 168 ILE A CA 1
ATOM 1281 C C . ILE A 1 168 ? -1.475 1.932 20.692 1.00 90.56 168 ILE A C 1
ATOM 1283 O O . ILE A 1 168 ? -0.279 1.726 20.892 1.00 90.56 168 ILE A O 1
ATOM 1287 N N . ASN A 1 169 ? -1.935 3.150 20.403 1.00 88.50 169 ASN A N 1
ATOM 1288 C CA . ASN A 1 169 ? -1.058 4.317 20.338 1.00 88.50 169 ASN A CA 1
ATOM 1289 C C . ASN A 1 169 ? -0.432 4.635 21.704 1.00 88.50 169 ASN A C 1
ATOM 1291 O O . ASN A 1 169 ? 0.753 4.956 21.768 1.00 88.50 169 ASN A O 1
ATOM 1295 N N . ALA A 1 170 ? -1.195 4.499 22.792 1.00 88.12 170 ALA A N 1
ATOM 1296 C CA . ALA A 1 170 ? -0.688 4.671 24.150 1.00 88.12 170 ALA A CA 1
ATOM 1297 C C . ALA A 1 170 ? 0.320 3.574 24.538 1.00 88.12 170 ALA A C 1
ATOM 1299 O O . ALA A 1 170 ? 1.377 3.888 25.079 1.00 88.12 170 ALA A O 1
ATOM 1300 N N . GLU A 1 171 ? 0.039 2.308 24.212 1.00 87.88 171 GLU A N 1
ATOM 1301 C CA . GLU A 1 171 ? 0.953 1.174 24.420 1.00 87.88 171 GLU A CA 1
ATOM 1302 C C . GLU A 1 171 ? 2.269 1.375 23.649 1.00 87.88 171 GLU A C 1
ATOM 1304 O O . GLU A 1 171 ? 3.351 1.208 24.213 1.00 87.88 171 GLU A O 1
ATOM 1309 N N . ARG A 1 172 ? 2.196 1.804 22.380 1.00 85.19 172 ARG A N 1
ATOM 1310 C CA . ARG A 1 172 ? 3.371 2.123 21.551 1.00 85.19 172 ARG A CA 1
ATOM 1311 C C . ARG A 1 172 ? 4.169 3.302 22.111 1.00 85.19 172 ARG A C 1
ATOM 1313 O O . ARG A 1 172 ? 5.394 3.230 22.147 1.00 85.19 172 ARG A O 1
ATOM 1320 N N . ALA A 1 173 ? 3.502 4.360 22.573 1.00 77.25 173 ALA A N 1
ATOM 1321 C CA . ALA A 1 173 ? 4.165 5.503 23.202 1.00 77.25 173 ALA A CA 1
ATOM 1322 C C . ALA A 1 173 ? 4.868 5.103 24.512 1.00 77.25 173 ALA A C 1
ATOM 1324 O O . ALA A 1 173 ? 6.019 5.478 24.730 1.00 77.25 173 ALA A O 1
ATOM 1325 N N . ALA A 1 174 ? 4.221 4.281 25.344 1.00 77.38 174 ALA A N 1
ATOM 1326 C CA . ALA A 1 174 ? 4.808 3.763 26.576 1.00 77.38 174 ALA A CA 1
ATOM 1327 C C . ALA A 1 174 ? 6.013 2.845 26.298 1.00 77.38 174 ALA A C 1
ATOM 1329 O O . ALA A 1 174 ? 7.055 2.985 26.940 1.00 77.38 174 ALA A O 1
ATOM 1330 N N . ALA A 1 175 ? 5.913 1.956 25.305 1.00 71.44 175 ALA A N 1
ATOM 1331 C CA . ALA A 1 175 ? 7.017 1.095 24.883 1.00 71.44 175 ALA A CA 1
ATOM 1332 C C . ALA A 1 175 ? 8.202 1.904 24.325 1.00 71.44 175 ALA A C 1
ATOM 1334 O O . ALA A 1 175 ? 9.353 1.612 24.648 1.00 71.44 175 ALA A O 1
ATOM 1335 N N . ALA A 1 176 ? 7.936 2.968 23.561 1.00 62.19 176 ALA A N 1
ATOM 1336 C CA . ALA A 1 176 ? 8.979 3.874 23.084 1.00 62.19 176 ALA A 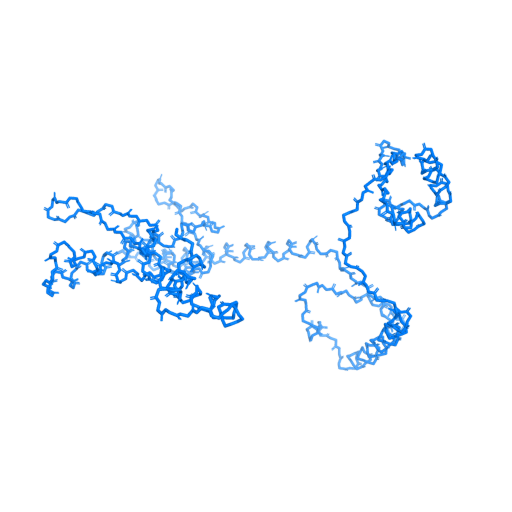CA 1
ATOM 1337 C C . ALA A 1 176 ? 9.734 4.540 24.248 1.00 62.19 176 ALA A C 1
ATOM 1339 O O . ALA A 1 176 ? 10.958 4.600 24.213 1.00 62.19 176 ALA A O 1
ATOM 1340 N N . THR A 1 177 ? 9.036 4.952 25.313 1.00 54.06 177 THR A N 1
ATOM 1341 C CA . THR A 1 177 ? 9.673 5.532 26.511 1.00 54.06 177 THR A CA 1
ATOM 1342 C C . THR A 1 177 ? 10.358 4.510 27.422 1.00 54.06 177 THR A C 1
ATOM 1344 O O . THR A 1 177 ? 11.317 4.857 28.105 1.00 54.06 177 THR A O 1
ATOM 1347 N N . ALA A 1 178 ? 9.903 3.252 27.438 1.00 55.72 178 ALA A N 1
ATOM 1348 C CA . ALA A 1 178 ? 10.485 2.192 28.267 1.00 55.72 178 ALA A CA 1
ATOM 1349 C C . ALA A 1 178 ? 11.790 1.618 27.688 1.00 55.72 178 ALA A C 1
ATOM 1351 O O . ALA A 1 178 ? 12.568 1.014 28.422 1.00 55.72 178 ALA A O 1
ATOM 1352 N N . THR A 1 179 ? 12.037 1.813 26.388 1.00 46.78 179 THR A N 1
ATOM 1353 C CA . THR A 1 179 ? 13.251 1.332 25.700 1.00 46.78 179 THR A CA 1
ATOM 1354 C C . THR A 1 179 ? 14.312 2.425 25.526 1.00 46.78 179 THR A C 1
ATOM 1356 O O . THR A 1 179 ? 15.404 2.154 25.036 1.00 46.78 179 THR A O 1
ATOM 1359 N N . THR A 1 180 ? 14.019 3.663 25.929 1.00 45.31 180 THR A N 1
ATOM 1360 C CA . THR A 1 180 ? 14.985 4.764 25.928 1.00 45.31 180 THR A CA 1
ATOM 1361 C C . THR A 1 180 ? 15.470 5.027 27.346 1.00 45.31 180 THR A C 1
ATOM 1363 O O . THR A 1 180 ? 14.919 5.868 28.058 1.00 45.31 180 THR A O 1
ATOM 1366 N N . GLU A 1 181 ? 16.539 4.343 27.745 1.00 47.00 181 GLU A N 1
ATOM 1367 C CA . GLU A 1 181 ? 17.491 4.972 28.658 1.00 47.00 181 GLU A CA 1
ATOM 1368 C C . GLU A 1 181 ? 17.939 6.282 27.980 1.00 47.00 181 GLU A C 1
ATOM 1370 O O . GLU A 1 181 ? 18.272 6.255 26.788 1.00 47.00 181 GLU A O 1
ATOM 1375 N N . PRO A 1 182 ? 17.831 7.452 28.637 1.00 47.66 182 PRO A N 1
ATOM 1376 C CA . PRO A 1 182 ? 18.179 8.710 27.996 1.00 47.66 182 PRO A CA 1
ATOM 1377 C C . PRO A 1 182 ? 19.656 8.641 27.580 1.00 47.66 182 PRO A C 1
ATOM 1379 O O . PRO A 1 182 ? 20.505 8.488 28.459 1.00 47.66 182 PRO A O 1
ATOM 1382 N N . PRO A 1 183 ? 20.000 8.767 26.282 1.00 49.31 183 PRO A N 1
ATOM 1383 C CA . PRO A 1 183 ? 21.388 8.690 25.818 1.00 49.31 183 PRO A CA 1
ATOM 1384 C C . PRO A 1 183 ? 22.300 9.720 26.494 1.00 49.31 183 PRO A C 1
ATOM 1386 O O . PRO A 1 183 ? 23.517 9.559 26.505 1.00 49.31 183 PRO A O 1
ATOM 1389 N N . LEU A 1 184 ? 21.719 10.788 27.049 1.00 47.88 184 LEU A N 1
ATOM 1390 C CA . LEU A 1 184 ? 22.430 11.792 27.816 1.00 47.88 184 LEU A CA 1
ATOM 1391 C C . LEU A 1 184 ? 21.501 12.410 28.868 1.00 47.88 184 LEU A C 1
ATOM 1393 O O . LEU A 1 184 ? 20.457 12.974 28.533 1.00 47.88 184 LEU A O 1
ATOM 1397 N N . THR A 1 185 ? 21.904 12.337 30.137 1.00 49.53 185 THR A N 1
ATOM 1398 C CA . THR A 1 185 ? 21.324 13.136 31.224 1.00 49.53 185 THR A CA 1
ATOM 1399 C C . THR A 1 185 ? 22.405 14.069 31.747 1.00 49.53 185 THR A C 1
ATOM 1401 O O . THR A 1 185 ? 23.403 13.613 32.301 1.00 49.53 185 THR A O 1
ATOM 1404 N N . ILE A 1 186 ? 22.227 15.376 31.546 1.00 56.84 186 ILE A N 1
ATOM 1405 C CA . ILE A 1 186 ? 23.156 16.397 32.039 1.00 56.84 186 ILE A CA 1
ATOM 1406 C C . ILE A 1 186 ? 22.563 16.988 33.324 1.00 56.84 186 ILE A C 1
ATOM 1408 O O . ILE A 1 186 ? 21.485 17.584 33.257 1.00 56.84 186 ILE A O 1
ATOM 1412 N N . PRO A 1 187 ? 23.215 16.863 34.492 1.00 52.41 187 PRO A N 1
ATOM 1413 C CA . PRO A 1 187 ? 22.805 17.613 35.671 1.00 52.41 187 PRO A CA 1
ATOM 1414 C C . PRO A 1 187 ? 23.096 19.100 35.438 1.00 52.41 187 PRO A C 1
ATOM 1416 O O . PRO A 1 187 ? 24.245 19.493 35.233 1.00 52.41 187 PRO A O 1
ATOM 1419 N N . ILE A 1 188 ? 22.057 19.937 35.449 1.00 54.34 188 ILE A N 1
ATOM 1420 C CA . ILE A 1 188 ? 22.206 21.394 35.408 1.00 54.34 188 ILE A CA 1
ATOM 1421 C C . ILE A 1 188 ? 21.951 21.974 36.794 1.00 54.34 188 ILE A C 1
ATOM 1423 O O . ILE A 1 188 ? 21.001 21.600 37.476 1.00 54.34 188 ILE A O 1
ATOM 1427 N N . ASN A 1 189 ? 22.806 22.897 37.224 1.00 46.00 189 ASN A N 1
ATOM 1428 C CA . ASN A 1 189 ? 22.668 23.542 38.522 1.00 46.00 189 ASN A CA 1
ATOM 1429 C C . ASN A 1 189 ? 21.962 24.892 38.344 1.00 46.00 189 ASN A C 1
ATOM 1431 O O . ASN A 1 189 ? 22.538 25.833 37.797 1.00 46.00 189 ASN A O 1
ATOM 1435 N N . VAL A 1 190 ? 20.704 24.981 38.779 1.00 45.22 190 VAL A N 1
ATOM 1436 C CA . VAL A 1 190 ? 19.889 26.200 38.696 1.00 45.22 190 VAL A CA 1
ATOM 1437 C C . VAL A 1 190 ? 19.649 26.702 40.116 1.00 45.22 190 VAL A C 1
ATOM 1439 O O . VAL A 1 190 ? 18.935 26.081 40.900 1.00 45.22 190 VAL A O 1
ATOM 1442 N N . GLY A 1 191 ? 20.304 27.806 40.486 1.00 47.12 191 GLY A N 1
ATOM 1443 C CA . GLY A 1 191 ? 20.130 28.425 41.806 1.00 47.12 191 GLY A CA 1
ATOM 1444 C C . GLY A 1 191 ? 20.524 27.537 42.997 1.00 47.12 191 GLY A C 1
ATOM 1445 O O . GLY A 1 191 ? 19.956 27.693 44.073 1.00 47.12 191 GLY A O 1
ATOM 1446 N N . GLY A 1 192 ? 21.467 26.602 42.819 1.00 53.78 192 GLY A N 1
ATOM 1447 C CA . GLY A 1 192 ? 21.900 25.664 43.863 1.00 53.78 192 GLY A CA 1
ATOM 1448 C C . GLY A 1 192 ? 21.114 24.349 43.907 1.00 53.78 192 GLY A C 1
ATOM 1449 O O . GLY A 1 192 ? 21.364 23.534 44.792 1.00 53.78 192 GLY A O 1
ATOM 1450 N N . THR A 1 193 ? 20.183 24.133 42.973 1.00 42.12 193 THR A N 1
ATOM 1451 C CA . THR A 1 193 ? 19.438 22.876 42.820 1.00 42.12 193 THR A CA 1
ATOM 1452 C C . THR A 1 193 ? 19.905 22.159 41.556 1.00 42.12 193 THR A C 1
ATOM 1454 O O . THR A 1 193 ? 19.883 22.745 40.473 1.00 42.12 193 THR A O 1
ATOM 1457 N N . GLU A 1 194 ? 20.322 20.898 41.680 1.00 49.88 194 GLU A N 1
ATOM 1458 C CA . GLU A 1 194 ? 20.609 20.045 40.524 1.00 49.88 194 GLU A CA 1
ATOM 1459 C C . GLU A 1 194 ? 19.303 19.538 39.912 1.00 49.88 194 GLU A C 1
ATOM 1461 O O . GLU A 1 194 ? 18.530 18.824 40.550 1.00 49.88 194 GLU A O 1
ATOM 1466 N N . VAL A 1 195 ? 19.060 19.917 38.660 1.00 53.16 195 VAL A N 1
ATOM 1467 C CA . VAL A 1 195 ? 17.936 19.443 37.857 1.00 53.16 195 VAL A CA 1
ATOM 1468 C C . VAL A 1 195 ? 18.502 18.566 36.737 1.00 53.16 195 VAL A C 1
ATOM 1470 O O . VAL A 1 195 ? 19.339 19.040 35.966 1.00 53.16 195 VAL A O 1
ATOM 1473 N N . PRO A 1 196 ? 18.097 17.289 36.623 1.00 54.09 196 PRO A N 1
ATOM 1474 C CA . PRO A 1 196 ? 18.546 16.432 35.534 1.00 54.09 196 PRO A CA 1
ATOM 1475 C C . PRO A 1 196 ? 17.855 16.835 34.229 1.00 54.09 196 PRO A C 1
ATOM 1477 O O . PRO A 1 196 ? 16.626 16.859 34.148 1.00 54.09 196 PRO A O 1
ATOM 1480 N N . LEU A 1 197 ? 18.644 17.143 33.201 1.00 48.09 197 LEU A N 1
ATOM 1481 C CA . LEU A 1 197 ? 18.149 17.453 31.865 1.00 48.09 197 LEU A CA 1
ATOM 1482 C C . LEU A 1 197 ? 18.404 16.251 30.952 1.00 48.09 197 LEU A C 1
ATOM 1484 O O . LEU A 1 197 ? 19.537 15.991 30.544 1.00 48.09 197 LEU A O 1
ATOM 1488 N N . SER A 1 198 ? 17.346 15.487 30.697 1.00 53.50 198 SER A N 1
ATOM 1489 C CA . SER A 1 198 ? 17.386 14.267 29.887 1.00 53.50 198 SER A CA 1
ATOM 1490 C C . SER A 1 198 ? 17.018 14.567 28.435 1.00 53.50 198 SER A C 1
ATOM 1492 O O . SER A 1 198 ? 16.001 15.208 28.172 1.00 53.50 198 SER A O 1
ATOM 1494 N N . PHE A 1 199 ? 17.832 14.080 27.498 1.00 47.91 199 PHE A N 1
ATOM 1495 C CA . PHE A 1 199 ? 17.579 14.186 26.060 1.00 47.91 199 PHE A CA 1
ATOM 1496 C C . PHE A 1 199 ? 17.179 12.834 25.479 1.00 47.91 199 PHE A C 1
ATOM 1498 O O . PHE A 1 199 ? 17.833 11.831 25.758 1.00 47.91 199 PHE A O 1
ATOM 1505 N N . TYR A 1 200 ? 16.152 12.823 24.626 1.00 53.75 200 TYR A N 1
ATOM 1506 C CA . TYR A 1 200 ? 15.685 11.629 23.919 1.00 53.75 200 TYR A CA 1
ATOM 1507 C C . TYR A 1 200 ? 15.919 11.746 22.402 1.00 53.75 200 TYR A C 1
ATOM 1509 O O . TYR A 1 200 ? 15.807 12.844 21.845 1.00 53.75 200 TYR A O 1
ATOM 1517 N N . PRO A 1 201 ? 16.208 10.637 21.692 1.00 43.91 201 PRO A N 1
ATOM 1518 C CA . PRO A 1 201 ? 16.272 10.645 20.233 1.00 43.91 201 PRO A CA 1
ATOM 1519 C C . PRO A 1 201 ? 14.925 11.090 19.636 1.00 43.91 201 PRO A C 1
ATOM 1521 O O . PRO A 1 201 ? 13.881 10.567 20.017 1.00 43.91 201 PRO A O 1
ATOM 1524 N N . ASN A 1 202 ? 14.953 12.025 18.679 1.00 46.72 202 ASN A N 1
ATOM 1525 C CA . ASN A 1 202 ? 13.786 12.628 18.001 1.00 46.72 202 ASN A CA 1
ATOM 1526 C C . ASN A 1 202 ? 12.961 13.643 18.815 1.00 46.72 202 ASN A C 1
ATOM 1528 O O . ASN A 1 202 ? 11.868 14.018 18.391 1.00 46.72 202 ASN A O 1
ATOM 1532 N N . GLN A 1 203 ? 13.468 14.121 19.951 1.00 46.28 203 GLN A N 1
ATOM 1533 C CA . GLN A 1 203 ? 12.845 15.232 20.665 1.00 46.28 203 GLN A CA 1
ATOM 1534 C C . GLN A 1 203 ? 13.226 16.565 19.998 1.00 46.28 203 GLN A C 1
ATOM 1536 O O . GLN A 1 203 ? 14.408 16.852 19.814 1.00 46.28 203 GLN A O 1
ATOM 1541 N N . ASP A 1 204 ? 12.233 17.376 19.623 1.00 43.12 204 ASP A N 1
ATOM 1542 C CA . ASP A 1 204 ? 12.471 18.746 19.158 1.00 43.12 204 ASP A CA 1
ATOM 1543 C C . ASP A 1 204 ? 12.962 19.589 20.354 1.00 43.12 204 ASP A C 1
ATOM 1545 O O . ASP A 1 204 ? 12.220 19.734 21.334 1.00 43.12 204 ASP A O 1
ATOM 1549 N N . PRO A 1 205 ? 14.189 20.147 20.318 1.00 46.16 205 PRO A N 1
ATOM 1550 C CA . PRO A 1 205 ? 14.748 20.916 21.431 1.00 46.16 205 PRO A CA 1
ATOM 1551 C C . PRO A 1 205 ? 13.938 22.179 21.770 1.00 46.16 205 PRO A C 1
ATOM 1553 O O . PRO A 1 205 ? 14.164 22.783 22.818 1.00 46.16 205 PRO A O 1
ATOM 1556 N N . ALA A 1 206 ? 12.993 22.590 20.916 1.00 44.62 206 ALA A N 1
ATOM 1557 C CA . ALA A 1 206 ? 12.102 23.717 21.169 1.00 44.62 206 ALA A CA 1
ATOM 1558 C C . ALA A 1 206 ? 10.944 23.403 22.137 1.00 44.62 206 ALA A C 1
ATOM 1560 O O . ALA A 1 206 ? 10.327 24.334 22.658 1.00 44.62 206 ALA A O 1
ATOM 1561 N N . VAL A 1 207 ? 10.639 22.128 22.402 1.00 47.12 207 VAL A N 1
ATOM 1562 C CA . VAL A 1 207 ? 9.522 21.727 23.275 1.00 47.12 207 VAL A CA 1
ATOM 1563 C C . VAL A 1 207 ? 10.062 21.247 24.620 1.00 47.12 207 VAL A C 1
ATOM 1565 O O . VAL A 1 207 ? 10.017 20.067 24.958 1.00 47.12 207 VAL A O 1
ATOM 1568 N N . LEU A 1 208 ? 10.584 22.186 25.410 1.00 46.19 208 LEU A N 1
ATOM 1569 C CA . LEU A 1 208 ? 10.811 21.955 26.836 1.00 46.19 208 LEU A CA 1
ATOM 1570 C C . LEU A 1 208 ? 9.501 22.200 27.606 1.00 46.19 208 LEU A C 1
ATOM 1572 O O . LEU A 1 208 ? 8.792 23.168 27.307 1.00 46.19 208 LEU A O 1
ATOM 1576 N N . PRO A 1 209 ? 9.151 21.353 28.592 1.00 41.47 209 PRO A N 1
ATOM 1577 C CA . PRO A 1 209 ? 7.967 21.566 29.410 1.00 41.47 209 PRO A CA 1
ATOM 1578 C C . PRO A 1 209 ? 8.097 22.888 30.173 1.00 41.47 209 PRO A C 1
ATOM 1580 O O . PRO A 1 209 ? 9.109 23.152 30.814 1.00 41.47 209 PRO A O 1
ATOM 1583 N N . THR A 1 210 ? 7.056 23.711 30.039 1.00 43.22 210 THR A N 1
ATOM 1584 C CA . THR A 1 210 ? 6.770 25.007 30.680 1.00 43.22 210 THR A CA 1
ATOM 1585 C C . THR A 1 210 ? 7.637 25.359 31.899 1.00 43.22 210 THR A C 1
ATOM 1587 O O . THR A 1 210 ? 7.201 25.216 33.041 1.00 43.22 210 THR A O 1
ATOM 1590 N N . ALA A 1 211 ? 8.843 25.873 31.659 1.00 44.00 211 ALA A N 1
ATOM 1591 C CA . ALA A 1 211 ? 9.621 26.603 32.655 1.00 44.00 211 ALA A CA 1
ATOM 1592 C C . ALA A 1 211 ? 9.287 28.099 32.549 1.00 44.00 211 ALA A C 1
ATOM 1594 O O . ALA A 1 211 ? 8.952 28.592 31.466 1.00 44.00 211 ALA A O 1
ATOM 1595 N N . SER A 1 212 ? 9.326 28.822 33.670 1.00 51.06 212 SER A N 1
ATOM 1596 C CA . SER A 1 212 ? 9.000 30.250 33.692 1.00 51.06 212 SER A CA 1
ATOM 1597 C C . SER A 1 212 ? 9.977 31.054 32.817 1.00 51.06 212 SER A C 1
ATOM 1599 O O . SER A 1 212 ? 11.088 30.609 32.524 1.00 51.06 212 SER A O 1
ATOM 1601 N N . ALA A 1 213 ? 9.566 32.240 32.356 1.00 50.38 213 ALA A N 1
ATOM 1602 C CA . ALA A 1 213 ? 10.359 33.046 31.422 1.00 50.38 213 ALA A CA 1
ATOM 1603 C C . ALA A 1 213 ? 11.772 33.384 31.947 1.00 50.38 213 ALA A C 1
ATOM 1605 O O . ALA A 1 213 ? 12.709 33.464 31.150 1.00 50.38 213 ALA A O 1
ATOM 1606 N N . ASP A 1 214 ? 11.931 33.513 33.267 1.00 51.47 214 ASP A N 1
ATOM 1607 C CA . ASP A 1 214 ? 13.220 33.777 33.914 1.00 51.47 214 ASP A CA 1
ATOM 1608 C C . ASP A 1 214 ? 14.106 32.517 33.962 1.00 51.47 214 ASP A C 1
ATOM 1610 O O . ASP A 1 214 ? 15.299 32.587 33.650 1.00 51.47 214 ASP A O 1
ATOM 1614 N N . ASP A 1 215 ? 13.516 31.345 34.223 1.00 51.31 215 ASP A N 1
ATOM 1615 C CA . ASP A 1 215 ? 14.221 30.054 34.197 1.00 51.31 215 ASP A CA 1
ATOM 1616 C C . ASP A 1 215 ? 14.707 29.714 32.785 1.00 51.31 215 ASP A C 1
ATOM 1618 O O . ASP A 1 215 ? 15.804 29.191 32.596 1.00 51.31 215 ASP A O 1
ATOM 1622 N N . MET A 1 216 ? 13.926 30.071 31.763 1.00 47.16 216 MET A N 1
ATOM 1623 C CA . MET A 1 216 ? 14.273 29.830 30.365 1.00 47.16 216 MET A CA 1
ATOM 1624 C C . MET A 1 216 ? 15.447 30.700 29.893 1.00 47.16 216 MET A C 1
ATOM 1626 O O . MET A 1 216 ? 16.243 30.258 29.064 1.00 47.16 216 MET A O 1
ATOM 1630 N N . GLN A 1 217 ? 15.597 31.916 30.426 1.00 50.56 217 GLN A N 1
ATOM 1631 C CA . GLN A 1 217 ? 16.724 32.787 30.090 1.00 50.56 217 GLN A CA 1
ATOM 1632 C C . GLN A 1 217 ? 18.020 32.305 30.758 1.00 50.56 217 GLN A C 1
ATOM 1634 O O . GLN A 1 217 ? 19.063 32.268 30.105 1.00 50.56 217 GLN A O 1
ATOM 1639 N N . ALA A 1 218 ? 17.947 31.858 32.017 1.00 50.78 218 ALA A N 1
ATOM 1640 C CA . ALA A 1 218 ? 19.068 31.209 32.695 1.00 50.78 218 ALA A CA 1
ATOM 1641 C C . ALA A 1 218 ? 19.476 29.906 31.982 1.00 50.78 218 ALA A C 1
ATOM 1643 O O . ALA A 1 218 ? 20.658 29.685 31.718 1.00 50.78 218 ALA A O 1
ATOM 1644 N N . CYS A 1 219 ? 18.493 29.098 31.573 1.00 48.59 219 CYS A N 1
ATOM 1645 C CA . CYS A 1 219 ? 18.716 27.854 30.841 1.00 48.59 219 CYS A CA 1
ATOM 1646 C C . CYS A 1 219 ? 19.366 28.107 29.469 1.00 48.59 219 CYS A C 1
ATOM 1648 O O . CYS A 1 219 ? 20.316 27.419 29.104 1.00 48.59 219 CYS A O 1
ATOM 1650 N N . LYS A 1 220 ? 18.950 29.159 28.746 1.00 49.91 220 LYS A N 1
ATOM 1651 C CA . LYS A 1 220 ? 19.590 29.585 27.487 1.00 49.91 220 LYS A CA 1
ATOM 1652 C C . LYS A 1 220 ? 21.050 29.986 27.671 1.00 49.91 220 LYS A C 1
ATOM 1654 O O . LYS A 1 220 ? 21.868 29.626 26.832 1.00 49.91 220 LYS A O 1
ATOM 1659 N N . VAL A 1 221 ? 21.384 30.721 28.733 1.00 53.91 221 VAL A N 1
ATOM 1660 C CA . VAL A 1 221 ? 22.769 31.148 28.995 1.00 53.91 221 VAL A CA 1
ATOM 1661 C C . VAL A 1 221 ? 23.660 29.941 29.290 1.00 53.91 221 VAL A C 1
ATOM 1663 O O . VAL A 1 221 ? 24.743 29.841 28.716 1.00 53.91 221 VAL A O 1
ATOM 1666 N N . VAL A 1 222 ? 23.185 29.003 30.114 1.00 57.00 222 VAL A N 1
ATOM 1667 C CA . VAL A 1 222 ? 23.918 27.769 30.435 1.00 57.00 222 VAL A CA 1
ATOM 1668 C C . VAL A 1 222 ? 24.078 26.891 29.193 1.00 57.00 222 VAL A C 1
ATOM 1670 O O . VAL A 1 222 ? 25.195 26.491 28.885 1.00 57.00 222 VAL A O 1
ATOM 1673 N N . LEU A 1 223 ? 23.011 26.674 28.414 1.00 51.94 223 LEU A N 1
ATOM 1674 C CA . LEU A 1 223 ? 23.073 25.922 27.154 1.00 51.94 223 LEU A CA 1
ATOM 1675 C C . LEU A 1 223 ? 24.060 26.538 26.160 1.00 51.94 223 LEU A C 1
ATOM 1677 O O . LEU A 1 223 ? 24.866 25.812 25.583 1.00 51.94 223 LEU A O 1
ATOM 1681 N N . TYR A 1 224 ? 24.047 27.864 25.988 1.00 53.34 224 TYR A N 1
ATOM 1682 C CA . TYR A 1 224 ? 25.016 28.540 25.125 1.00 53.34 224 TYR A CA 1
ATOM 1683 C C . TYR A 1 224 ? 26.447 28.329 25.615 1.00 53.34 224 TYR A C 1
ATOM 1685 O O . TYR A 1 224 ? 27.310 27.976 24.816 1.00 53.34 224 TYR A O 1
ATOM 1693 N N . GLN A 1 225 ? 26.717 28.488 26.910 1.00 51.12 225 GLN A N 1
ATOM 1694 C CA . GLN A 1 225 ? 28.058 28.270 27.458 1.00 51.12 225 GLN A CA 1
ATOM 1695 C C . GLN A 1 225 ? 28.524 26.818 27.290 1.00 51.12 225 GLN A C 1
ATOM 1697 O O . GLN A 1 225 ? 29.664 26.592 26.886 1.00 51.12 225 GLN A O 1
ATOM 1702 N N . THR A 1 226 ? 27.645 25.839 27.521 1.00 50.84 226 THR A N 1
ATOM 1703 C CA . THR A 1 226 ? 27.966 24.415 27.358 1.00 50.84 226 THR A CA 1
ATOM 1704 C C . THR A 1 226 ? 28.219 24.053 25.897 1.00 50.84 226 THR A C 1
ATOM 1706 O O . THR A 1 226 ? 29.216 23.402 25.602 1.00 50.84 226 THR A O 1
ATOM 1709 N N . ILE A 1 227 ? 27.367 24.504 24.970 1.00 51.25 227 ILE A N 1
ATOM 1710 C CA . ILE A 1 227 ? 27.539 24.243 23.533 1.00 51.25 227 ILE A CA 1
ATOM 1711 C C . ILE A 1 227 ? 28.833 24.881 23.026 1.00 51.25 227 ILE A C 1
ATOM 1713 O O . ILE A 1 227 ? 29.583 24.234 22.303 1.00 51.25 227 ILE A O 1
ATOM 1717 N N . THR A 1 228 ? 29.134 26.114 23.443 1.00 51.97 228 THR A N 1
ATOM 1718 C CA . THR A 1 228 ? 30.366 26.800 23.024 1.00 51.97 228 THR A CA 1
ATOM 1719 C C . THR A 1 228 ? 31.605 26.073 23.557 1.00 51.97 228 THR A C 1
ATOM 1721 O O . THR A 1 228 ? 32.528 25.815 22.796 1.00 51.97 228 THR A O 1
ATOM 1724 N N . GLY A 1 229 ? 31.586 25.618 24.816 1.00 49.28 229 GLY A N 1
ATOM 1725 C CA . GLY A 1 229 ? 32.679 24.819 25.382 1.00 49.28 229 GLY A CA 1
ATOM 1726 C C . GLY A 1 229 ? 32.870 23.451 24.713 1.00 49.28 229 GLY A C 1
ATOM 1727 O O . GLY A 1 229 ? 33.997 22.976 24.599 1.00 49.28 229 GLY A O 1
ATOM 1728 N N . VAL A 1 230 ? 31.792 22.816 24.241 1.00 52.28 230 VAL A N 1
ATOM 1729 C CA . VAL A 1 230 ? 31.872 21.567 23.463 1.00 52.28 230 VAL A CA 1
ATOM 1730 C C . VAL A 1 230 ? 32.424 21.826 22.062 1.00 52.28 230 VAL A C 1
ATOM 1732 O O . VAL A 1 230 ? 33.251 21.048 21.598 1.00 52.28 230 VAL A O 1
ATOM 1735 N N . LEU A 1 231 ? 32.018 22.914 21.404 1.00 45.59 231 LEU A N 1
ATOM 1736 C CA . LEU A 1 231 ? 32.544 23.295 20.091 1.00 45.59 231 LEU A CA 1
ATOM 1737 C C . LEU A 1 231 ? 34.036 23.637 20.156 1.00 45.59 231 LEU A C 1
ATOM 1739 O O . LEU A 1 231 ? 34.790 23.121 19.338 1.00 45.59 231 LEU A O 1
ATOM 1743 N N . ASP A 1 232 ? 34.477 24.386 21.169 1.00 51.59 232 ASP A N 1
ATOM 1744 C CA . ASP A 1 232 ? 35.899 24.689 21.390 1.00 51.59 232 ASP A CA 1
ATOM 1745 C C . ASP A 1 232 ? 36.717 23.408 21.644 1.00 51.59 232 ASP A C 1
ATOM 1747 O O . ASP A 1 232 ? 37.849 23.270 21.171 1.00 51.59 232 ASP A O 1
ATOM 1751 N N . ARG A 1 233 ? 36.139 22.429 22.359 1.00 58.44 233 ARG A N 1
ATOM 1752 C CA . ARG A 1 233 ? 36.776 21.123 22.588 1.00 58.44 233 ARG A CA 1
ATOM 1753 C C . ARG A 1 233 ? 36.860 20.297 21.305 1.00 58.44 233 ARG A C 1
ATOM 1755 O O . ARG A 1 233 ? 37.901 19.709 21.041 1.00 58.44 233 ARG A O 1
ATOM 1762 N N . LEU A 1 234 ? 35.795 20.272 20.505 1.00 47.09 234 LEU A N 1
ATOM 1763 C CA . LEU A 1 234 ? 35.758 19.557 19.229 1.00 47.09 234 LEU A CA 1
ATOM 1764 C C . LEU A 1 234 ? 36.672 20.203 18.183 1.00 47.09 234 LEU A C 1
ATOM 1766 O O . LEU A 1 234 ? 37.292 19.482 17.410 1.00 47.09 234 LEU A O 1
ATOM 1770 N N . GLU A 1 235 ? 36.818 21.531 18.169 1.00 50.41 235 GLU A N 1
ATOM 1771 C CA . GLU A 1 235 ? 37.825 22.208 17.345 1.00 50.41 235 GLU A CA 1
ATOM 1772 C C . GLU A 1 235 ? 39.245 21.871 17.813 1.00 50.41 235 GLU A C 1
ATOM 1774 O O . GLU A 1 235 ? 40.095 21.557 16.981 1.00 50.41 235 GLU A O 1
ATOM 1779 N N . ALA A 1 236 ? 39.506 21.836 19.124 1.00 52.66 236 ALA A N 1
ATOM 1780 C CA . ALA A 1 236 ? 40.800 21.405 19.657 1.00 52.66 236 ALA A CA 1
ATOM 1781 C C . ALA A 1 236 ? 41.118 19.931 19.321 1.00 52.66 236 ALA A C 1
ATOM 1783 O O . ALA A 1 236 ? 42.250 19.609 18.953 1.00 52.66 236 ALA A O 1
ATOM 1784 N N . GLU A 1 237 ? 40.120 19.045 19.381 1.00 54.16 237 GLU A N 1
ATOM 1785 C CA . GLU A 1 237 ? 40.218 17.635 18.975 1.00 54.16 237 GLU A CA 1
ATOM 1786 C C . GLU A 1 237 ? 40.391 17.492 17.446 1.00 54.16 237 GLU A C 1
ATOM 1788 O O . GLU A 1 237 ? 41.202 16.687 16.986 1.00 54.16 237 GLU A O 1
ATOM 1793 N N . ALA A 1 238 ? 39.719 18.321 16.639 1.00 47.66 238 ALA A N 1
ATOM 1794 C CA . ALA A 1 238 ? 39.854 18.338 15.181 1.00 47.66 238 ALA A CA 1
ATOM 1795 C C . ALA A 1 238 ? 41.222 18.866 14.721 1.00 47.66 238 ALA A C 1
ATOM 1797 O O . ALA A 1 238 ? 41.786 18.358 13.749 1.00 47.66 238 ALA A O 1
ATOM 1798 N N . MET A 1 239 ? 41.805 19.835 15.436 1.00 48.97 239 MET A N 1
ATOM 1799 C CA . MET A 1 239 ? 43.174 20.290 15.171 1.00 48.97 239 MET A CA 1
ATOM 1800 C C . MET A 1 239 ? 44.223 19.229 15.541 1.00 48.97 239 MET A C 1
ATOM 1802 O O . MET A 1 239 ? 45.274 19.168 14.898 1.00 48.97 239 MET A O 1
ATOM 1806 N N . ALA A 1 240 ? 43.928 18.349 16.505 1.00 50.94 240 ALA A N 1
ATOM 1807 C CA . ALA A 1 240 ? 44.779 17.210 16.856 1.00 50.94 240 ALA A CA 1
ATOM 1808 C C . ALA A 1 240 ? 44.698 16.041 15.845 1.00 50.94 240 ALA A C 1
ATOM 1810 O O . ALA A 1 240 ? 45.624 15.234 15.772 1.00 50.94 240 ALA A O 1
ATOM 1811 N N . ALA A 1 241 ? 43.643 15.962 15.025 1.00 46.94 241 ALA A N 1
ATOM 1812 C CA . ALA A 1 241 ? 43.368 14.848 14.108 1.00 46.94 241 ALA A CA 1
ATOM 1813 C C . ALA A 1 241 ? 43.846 15.059 12.650 1.00 46.94 241 ALA A C 1
ATOM 1815 O O . ALA A 1 241 ? 43.352 14.410 11.729 1.00 46.94 241 ALA A O 1
ATOM 1816 N N . THR A 1 242 ? 44.827 15.933 12.394 1.00 39.06 242 THR A N 1
ATOM 1817 C CA . THR A 1 242 ? 45.363 16.193 11.038 1.00 39.06 242 THR A CA 1
ATOM 1818 C C . THR A 1 242 ? 46.365 15.134 10.543 1.00 39.06 242 THR A C 1
ATOM 1820 O O . THR A 1 242 ? 47.435 15.454 10.027 1.00 39.06 242 THR A O 1
ATOM 1823 N N . THR A 1 243 ? 46.001 13.849 10.613 1.00 39.69 243 THR A N 1
ATOM 1824 C CA . THR A 1 243 ? 46.603 12.818 9.743 1.00 39.69 243 THR A CA 1
ATOM 1825 C C . THR A 1 243 ? 45.520 12.111 8.917 1.00 39.69 243 THR A C 1
ATOM 1827 O O . THR A 1 243 ? 44.441 11.847 9.441 1.00 39.69 243 THR A O 1
ATOM 1830 N N . PRO A 1 244 ? 45.737 11.864 7.606 1.00 38.66 244 PRO A N 1
ATOM 1831 C CA . PRO A 1 244 ? 44.659 11.485 6.689 1.00 38.66 244 PRO A CA 1
ATOM 1832 C C . PRO A 1 244 ? 44.168 10.047 6.934 1.00 38.66 244 PRO A C 1
ATOM 1834 O O . PRO A 1 244 ? 44.991 9.177 7.224 1.00 38.66 244 PRO A O 1
ATOM 1837 N N . PRO A 1 245 ? 42.863 9.758 6.761 1.00 40.81 245 PRO A N 1
ATOM 1838 C CA . PRO A 1 245 ? 42.302 8.438 7.016 1.00 40.81 245 PRO A CA 1
ATOM 1839 C C . PRO A 1 245 ? 42.566 7.470 5.853 1.00 40.81 245 PRO A C 1
ATOM 1841 O O . PRO A 1 245 ? 42.237 7.745 4.697 1.00 40.81 245 PRO A O 1
ATOM 1844 N N . THR A 1 246 ? 43.120 6.304 6.178 1.00 36.19 246 THR A N 1
ATOM 1845 C CA . THR A 1 246 ? 43.216 5.139 5.285 1.00 36.19 246 THR A CA 1
ATOM 1846 C C . THR A 1 246 ? 41.890 4.350 5.330 1.00 36.19 246 THR A C 1
ATOM 1848 O O . THR A 1 246 ? 41.333 4.191 6.418 1.00 36.19 246 THR A O 1
ATOM 1851 N N . PRO A 1 247 ? 41.354 3.859 4.193 1.00 40.06 247 PRO A N 1
ATOM 1852 C CA . PRO A 1 247 ? 40.089 3.112 4.138 1.00 40.06 247 PRO A CA 1
ATOM 1853 C C . PRO A 1 247 ? 40.156 1.741 4.852 1.00 40.06 247 PRO A C 1
ATOM 1855 O O . PRO A 1 247 ? 41.252 1.231 5.088 1.00 40.06 247 PRO A O 1
ATOM 1858 N N . PRO A 1 248 ? 39.002 1.140 5.218 1.00 46.03 248 PRO A N 1
ATOM 1859 C CA . PRO A 1 248 ? 38.933 0.046 6.185 1.00 46.03 248 PRO A CA 1
ATOM 1860 C C . PRO A 1 248 ? 39.452 -1.271 5.598 1.00 46.03 248 PRO A C 1
ATOM 1862 O O . PRO A 1 248 ? 38.842 -1.853 4.702 1.00 46.03 248 PRO A O 1
ATOM 1865 N N . THR A 1 249 ? 40.570 -1.753 6.135 1.00 45.81 249 THR A N 1
ATOM 1866 C CA . THR A 1 249 ? 41.101 -3.096 5.882 1.00 45.81 249 THR A CA 1
ATOM 1867 C C . THR A 1 249 ? 40.331 -4.115 6.722 1.00 45.81 249 THR A C 1
ATOM 1869 O O . THR A 1 249 ? 40.094 -3.890 7.910 1.00 45.81 249 THR A O 1
ATOM 1872 N N . GLU A 1 250 ? 39.950 -5.236 6.108 1.00 51.34 250 GLU A N 1
ATOM 1873 C CA . GLU A 1 250 ? 39.393 -6.423 6.766 1.00 51.34 250 GLU A CA 1
ATOM 1874 C C . GLU A 1 250 ? 40.174 -6.754 8.051 1.00 51.34 250 GLU A C 1
ATOM 1876 O O . GLU A 1 250 ? 41.369 -7.061 8.016 1.00 51.34 250 GLU A O 1
ATOM 1881 N N . ARG A 1 251 ? 39.512 -6.649 9.209 1.00 63.81 251 ARG A N 1
ATOM 1882 C CA . ARG A 1 251 ? 40.149 -6.864 10.513 1.00 63.81 251 ARG A CA 1
ATOM 1883 C C . ARG A 1 251 ? 40.335 -8.360 10.753 1.00 63.81 251 ARG A C 1
ATOM 1885 O O . ARG A 1 251 ? 39.372 -9.087 10.984 1.00 63.81 251 ARG A O 1
ATOM 1892 N N . LYS A 1 252 ? 41.583 -8.831 10.709 1.00 70.19 252 LYS A N 1
ATOM 1893 C CA . LYS A 1 252 ? 41.946 -10.218 11.030 1.00 70.19 252 LYS A CA 1
ATOM 1894 C C . LYS A 1 252 ? 41.965 -10.409 12.549 1.00 70.19 252 LYS A C 1
ATOM 1896 O O . LYS A 1 252 ? 42.790 -9.794 13.218 1.00 70.19 252 LYS A O 1
ATOM 1901 N N . LEU A 1 253 ? 41.088 -11.259 13.083 1.00 75.94 253 LEU A N 1
ATOM 1902 C CA . LEU A 1 253 ? 41.087 -11.636 14.502 1.00 75.94 253 LEU A CA 1
ATOM 1903 C C . LEU A 1 253 ? 42.391 -12.374 14.840 1.00 75.94 253 LEU A C 1
ATOM 1905 O O . LEU A 1 253 ? 42.767 -13.307 14.128 1.00 75.94 253 LEU A O 1
ATOM 1909 N N . LEU A 1 254 ? 43.084 -11.938 15.892 1.00 71.12 254 LEU A N 1
ATOM 1910 C CA . LEU A 1 254 ? 44.352 -12.520 16.335 1.00 71.12 254 LEU A CA 1
ATOM 1911 C C . LEU A 1 254 ? 44.200 -13.326 17.621 1.00 71.12 254 LEU A C 1
ATOM 1913 O O . LEU A 1 254 ? 44.698 -14.443 17.678 1.00 71.12 254 LEU A O 1
ATOM 1917 N N . VAL A 1 255 ? 43.511 -12.786 18.628 1.00 72.50 255 VAL A N 1
ATOM 1918 C CA . VAL A 1 255 ? 43.390 -13.425 19.946 1.00 72.50 255 VAL A CA 1
ATOM 1919 C C . VAL A 1 255 ? 41.939 -13.414 20.409 1.00 72.50 255 VAL A C 1
ATOM 1921 O O . VAL A 1 255 ? 41.220 -12.430 20.225 1.00 72.50 255 VAL A O 1
ATOM 1924 N N . THR A 1 256 ? 41.536 -14.514 21.040 1.00 77.31 256 THR A N 1
ATOM 1925 C CA . THR A 1 256 ? 40.300 -14.636 21.812 1.00 77.31 256 THR A CA 1
ATOM 1926 C C . THR A 1 256 ? 40.660 -15.068 23.226 1.00 77.31 256 THR A C 1
ATOM 1928 O O . THR A 1 256 ? 41.251 -16.134 23.395 1.00 77.31 256 THR A O 1
ATOM 1931 N N . LEU A 1 257 ? 40.331 -14.252 24.223 1.00 72.69 257 LEU A N 1
ATOM 1932 C CA . LEU A 1 257 ? 40.605 -14.548 25.625 1.00 72.69 257 LEU A CA 1
ATOM 1933 C C . LEU A 1 257 ? 39.285 -14.736 26.376 1.00 72.69 257 LEU A C 1
ATOM 1935 O O . LEU A 1 257 ? 38.490 -13.803 26.473 1.00 72.69 257 LEU A O 1
ATOM 1939 N N . ASP A 1 258 ? 39.067 -15.940 26.898 1.00 75.56 258 ASP A N 1
ATOM 1940 C CA . ASP A 1 258 ? 37.942 -16.241 27.781 1.00 75.56 258 ASP A CA 1
ATOM 1941 C C . ASP A 1 258 ? 38.277 -15.778 29.201 1.00 75.56 258 ASP A C 1
ATOM 1943 O O . ASP A 1 258 ? 39.212 -16.277 29.829 1.00 75.56 258 ASP A O 1
ATOM 1947 N N . ILE A 1 259 ? 37.517 -14.811 29.705 1.00 75.38 259 ILE A N 1
ATOM 1948 C CA . ILE A 1 259 ? 37.720 -14.208 31.020 1.00 75.38 259 ILE A CA 1
ATOM 1949 C C . ILE A 1 259 ? 36.560 -14.626 31.918 1.00 75.38 259 ILE A C 1
ATOM 1951 O O . ILE A 1 259 ? 35.398 -14.336 31.631 1.00 75.38 259 ILE A O 1
ATOM 1955 N N . ASP A 1 260 ? 36.880 -15.312 33.013 1.00 76.00 260 ASP A N 1
ATOM 1956 C CA . ASP A 1 260 ? 35.923 -15.612 34.078 1.00 76.00 260 ASP A CA 1
ATOM 1957 C C . ASP A 1 260 ? 35.758 -14.373 34.966 1.00 76.00 260 ASP A C 1
ATOM 1959 O O . ASP A 1 260 ? 36.717 -13.891 35.570 1.00 76.00 260 ASP A O 1
ATOM 1963 N N . LEU A 1 261 ? 34.539 -13.840 35.012 1.00 74.69 261 LEU A N 1
ATOM 1964 C CA . LEU A 1 261 ? 34.169 -12.654 35.783 1.00 74.69 261 LEU A CA 1
ATOM 1965 C C . LEU A 1 261 ? 33.626 -13.014 37.176 1.00 74.69 261 LEU A C 1
ATOM 1967 O O . LEU A 1 261 ? 33.245 -12.124 37.935 1.00 74.69 261 LEU A O 1
ATOM 1971 N N . GLY A 1 262 ? 33.586 -14.303 37.527 1.00 60.69 262 GLY A N 1
ATOM 1972 C CA . GLY A 1 262 ? 33.000 -14.795 38.769 1.00 60.69 262 GLY A CA 1
ATOM 1973 C C . GLY A 1 262 ? 31.481 -14.987 38.687 1.00 60.69 262 GLY A C 1
ATOM 1974 O O . GLY A 1 262 ? 30.814 -14.597 37.730 1.00 60.69 262 GLY A O 1
ATOM 1975 N N . GLU A 1 263 ? 30.919 -15.668 39.691 1.00 57.25 263 GLU A N 1
ATOM 1976 C CA . GLU A 1 263 ? 29.489 -16.035 39.766 1.00 57.25 263 GLU A CA 1
ATOM 1977 C C . GLU A 1 263 ? 28.940 -16.761 38.518 1.00 57.25 263 GLU A C 1
ATOM 1979 O O . GLU A 1 263 ? 27.763 -16.651 38.172 1.00 57.25 263 GLU A O 1
ATOM 1984 N N . GLY A 1 264 ? 29.795 -17.526 37.830 1.00 64.94 264 GLY A N 1
ATOM 1985 C CA . GLY A 1 264 ? 29.423 -18.281 36.632 1.00 64.94 264 GLY A CA 1
ATOM 1986 C C . GLY A 1 264 ? 29.245 -17.427 35.373 1.00 64.94 264 GLY A C 1
ATOM 1987 O O . GLY A 1 264 ? 28.688 -17.923 34.393 1.00 64.94 264 GLY A O 1
ATOM 1988 N N . LYS A 1 265 ? 29.694 -16.165 35.381 1.00 64.19 265 LYS A N 1
ATOM 1989 C CA . LYS A 1 265 ? 29.715 -15.293 34.202 1.00 64.19 265 LYS A CA 1
ATOM 1990 C C . LYS A 1 265 ? 31.095 -15.327 33.555 1.00 64.19 265 LYS A C 1
ATOM 1992 O O . LYS A 1 265 ? 32.085 -15.001 34.197 1.00 64.19 265 LYS A O 1
ATOM 1997 N N . SER A 1 266 ? 31.146 -15.657 32.271 1.00 75.12 266 SER A N 1
ATOM 1998 C CA . SER A 1 266 ? 32.347 -15.528 31.446 1.00 75.12 266 SER A CA 1
ATOM 1999 C C . SER A 1 266 ? 32.106 -14.546 30.303 1.00 75.12 266 SER A C 1
ATOM 2001 O O . SER A 1 266 ? 31.001 -14.458 29.763 1.00 75.12 266 SER A O 1
ATOM 2003 N N . ALA A 1 267 ? 33.141 -13.794 29.943 1.00 74.69 267 ALA A N 1
ATOM 2004 C CA . ALA A 1 267 ? 33.125 -12.848 28.836 1.00 74.69 267 ALA A CA 1
ATOM 2005 C C . ALA A 1 267 ? 34.347 -13.062 27.940 1.00 74.69 267 ALA A C 1
ATOM 2007 O O . ALA A 1 267 ? 35.418 -13.433 28.414 1.00 74.69 267 ALA A O 1
ATOM 2008 N N . ILE A 1 268 ? 34.176 -12.833 26.638 1.00 72.88 268 ILE A N 1
ATOM 2009 C CA . ILE A 1 268 ? 35.213 -13.092 25.636 1.00 72.88 268 ILE A CA 1
ATOM 2010 C C . ILE A 1 268 ? 35.786 -11.767 25.156 1.00 72.88 268 ILE A C 1
ATOM 2012 O O . ILE A 1 268 ? 35.066 -10.943 24.588 1.00 72.88 268 ILE A O 1
ATOM 2016 N N . LEU A 1 269 ? 37.088 -11.579 25.341 1.00 78.06 269 LEU A N 1
ATOM 2017 C CA . LEU A 1 269 ? 37.825 -10.464 24.767 1.00 78.06 269 LEU A CA 1
ATOM 2018 C C . LEU A 1 269 ? 38.351 -10.871 23.388 1.00 78.06 269 LEU A C 1
ATOM 2020 O O . LEU A 1 269 ? 39.086 -11.849 23.253 1.00 78.06 269 LEU A O 1
ATOM 2024 N N . LEU A 1 270 ? 37.969 -10.111 22.361 1.00 76.75 270 LEU A N 1
ATOM 2025 C CA . LEU A 1 270 ? 38.408 -10.294 20.977 1.00 76.75 270 LEU A CA 1
ATOM 2026 C C . LEU A 1 270 ? 39.422 -9.207 20.619 1.00 76.75 270 LEU A C 1
ATOM 2028 O O . LEU A 1 270 ? 39.136 -8.028 20.806 1.00 76.75 270 LEU A O 1
ATOM 2032 N N . TYR A 1 271 ? 40.575 -9.591 20.076 1.00 78.56 271 TYR A N 1
ATOM 2033 C CA . TYR A 1 271 ? 41.613 -8.652 19.651 1.00 78.56 271 TYR A CA 1
ATOM 2034 C C . TYR A 1 271 ? 41.985 -8.860 18.184 1.00 78.56 271 TYR A C 1
ATOM 2036 O O . TYR A 1 271 ? 42.336 -9.974 17.776 1.00 78.56 271 TYR A O 1
ATOM 2044 N N . TYR A 1 272 ? 41.922 -7.787 17.390 1.00 80.19 272 TYR A N 1
ATOM 2045 C CA . TYR A 1 272 ? 42.183 -7.818 15.953 1.00 80.19 272 TYR A CA 1
ATOM 2046 C C . TYR A 1 272 ? 43.532 -7.182 15.585 1.00 80.19 272 TYR A C 1
ATOM 2048 O O . TYR A 1 272 ? 44.071 -6.317 16.272 1.00 80.19 272 TYR A O 1
ATOM 2056 N N . ALA A 1 273 ? 44.092 -7.614 14.455 1.00 70.81 273 ALA A N 1
ATOM 2057 C CA . ALA A 1 273 ? 45.375 -7.141 13.955 1.00 70.81 273 ALA A CA 1
ATOM 2058 C C . ALA A 1 273 ? 45.363 -5.629 13.689 1.00 70.81 273 ALA A C 1
ATOM 2060 O O . ALA A 1 273 ? 44.569 -5.140 12.886 1.00 70.81 273 ALA A O 1
ATOM 2061 N N . GLY A 1 274 ? 46.295 -4.914 14.320 1.00 68.44 274 GLY A N 1
ATOM 2062 C CA . GLY A 1 274 ? 46.457 -3.467 14.169 1.00 68.44 274 GLY A CA 1
ATOM 2063 C C . GLY A 1 274 ? 45.639 -2.623 15.150 1.00 68.44 274 GLY A C 1
ATOM 2064 O O . GLY A 1 274 ? 45.705 -1.398 15.069 1.00 68.44 274 GLY A O 1
ATOM 2065 N N . GLU A 1 275 ? 44.892 -3.237 16.071 1.00 71.69 275 GLU A N 1
ATOM 2066 C CA . GLU A 1 275 ? 44.216 -2.518 17.154 1.00 71.69 275 GLU A CA 1
ATOM 2067 C C . GLU A 1 275 ? 45.176 -2.219 18.317 1.00 71.69 275 GLU A C 1
ATOM 2069 O O . GLU A 1 275 ? 46.184 -2.894 18.510 1.00 71.69 275 GLU A O 1
ATOM 2074 N N . SER A 1 276 ? 44.882 -1.176 19.099 1.00 78.25 276 SER A N 1
ATOM 2075 C CA . SER A 1 276 ? 45.625 -0.903 20.333 1.00 78.25 276 SER A CA 1
ATOM 2076 C C . SER A 1 276 ? 45.166 -1.871 21.420 1.00 78.25 276 SER A C 1
ATOM 2078 O O . SER A 1 276 ? 43.973 -1.931 21.735 1.00 78.25 276 SER A O 1
ATOM 2080 N N . THR A 1 277 ? 46.105 -2.615 22.006 1.00 75.75 277 THR A N 1
ATOM 2081 C CA . THR A 1 277 ? 45.840 -3.536 23.121 1.00 75.75 277 THR A CA 1
ATOM 2082 C C . THR A 1 277 ? 45.206 -2.801 24.302 1.00 75.75 277 THR A C 1
ATOM 2084 O O . THR A 1 277 ? 44.197 -3.256 24.835 1.00 75.75 277 THR A O 1
ATOM 2087 N N . GLU A 1 278 ? 45.708 -1.609 24.635 1.00 78.75 278 GLU A N 1
ATOM 2088 C CA . GLU A 1 278 ? 45.185 -0.757 25.711 1.00 78.75 278 GLU A CA 1
ATOM 2089 C C . GLU A 1 278 ? 43.745 -0.299 25.454 1.00 78.75 278 GLU A C 1
ATOM 2091 O O . GLU A 1 278 ? 42.887 -0.424 26.328 1.00 78.75 278 GLU A O 1
ATOM 2096 N N . ALA A 1 279 ? 43.449 0.171 24.239 1.00 76.25 279 ALA A N 1
ATOM 2097 C CA . ALA A 1 279 ? 42.099 0.606 23.887 1.00 76.25 279 ALA A CA 1
ATOM 2098 C C . ALA A 1 279 ? 41.102 -0.565 23.885 1.00 76.25 279 ALA A C 1
ATOM 2100 O O . ALA A 1 279 ? 39.963 -0.404 24.319 1.00 76.25 279 ALA A O 1
ATOM 2101 N N . THR A 1 280 ? 41.543 -1.745 23.443 1.00 76.88 280 THR A N 1
ATOM 2102 C CA . THR A 1 280 ? 40.710 -2.954 23.375 1.00 76.88 280 THR A CA 1
ATOM 2103 C C . THR A 1 280 ? 40.354 -3.462 24.770 1.00 76.88 280 THR A C 1
ATOM 2105 O O . THR A 1 280 ? 39.184 -3.711 25.054 1.00 76.88 280 THR A O 1
ATOM 2108 N N . VAL A 1 281 ? 41.340 -3.561 25.669 1.00 79.12 281 VAL A N 1
ATOM 2109 C CA . VAL A 1 281 ? 41.111 -3.991 27.058 1.00 79.12 281 VAL A CA 1
ATOM 2110 C C . VAL A 1 281 ? 40.238 -2.987 27.802 1.00 79.12 281 VAL A C 1
ATOM 2112 O O . VAL A 1 281 ? 39.327 -3.386 28.519 1.00 79.12 281 VAL A O 1
ATOM 2115 N N . ARG A 1 282 ? 40.457 -1.684 27.601 1.00 77.50 282 ARG A N 1
ATOM 2116 C CA . ARG A 1 282 ? 39.654 -0.650 28.260 1.00 77.50 282 ARG A CA 1
ATOM 2117 C C . ARG A 1 282 ? 38.197 -0.681 27.806 1.00 77.50 282 ARG A C 1
ATOM 2119 O O . ARG A 1 282 ? 37.311 -0.714 28.650 1.00 77.50 282 ARG A O 1
ATOM 2126 N N . ALA A 1 283 ? 37.958 -0.781 26.497 1.00 76.31 283 ALA A N 1
ATOM 2127 C CA . ALA A 1 283 ? 36.612 -0.935 25.953 1.00 76.31 283 ALA A CA 1
ATOM 2128 C C . ALA A 1 283 ? 35.929 -2.220 26.454 1.00 76.31 283 ALA A C 1
ATOM 2130 O O . ALA A 1 283 ? 34.732 -2.215 26.734 1.00 76.31 283 ALA A O 1
ATOM 2131 N N . PHE A 1 284 ? 36.683 -3.313 26.605 1.00 77.94 284 PHE A N 1
ATOM 2132 C CA . PHE A 1 284 ? 36.169 -4.556 27.172 1.00 77.94 284 PHE A CA 1
ATOM 2133 C C . PHE A 1 284 ? 35.795 -4.411 28.655 1.00 77.94 284 PHE A C 1
ATOM 2135 O O . PHE A 1 284 ? 34.735 -4.894 29.057 1.00 77.94 284 PHE A O 1
ATOM 2142 N N . CYS A 1 285 ? 36.619 -3.729 29.456 1.00 77.00 285 CYS A N 1
ATOM 2143 C CA . CYS A 1 285 ? 36.310 -3.459 30.859 1.00 77.00 285 CYS A CA 1
ATOM 2144 C C . CYS A 1 285 ? 35.076 -2.565 31.009 1.00 77.00 285 CYS A C 1
ATOM 2146 O O . CYS A 1 285 ? 34.193 -2.892 31.798 1.00 77.00 285 CYS A O 1
ATOM 2148 N N . ASP A 1 286 ? 34.975 -1.505 30.203 1.00 79.06 286 ASP A N 1
ATOM 2149 C CA . ASP A 1 286 ? 33.824 -0.598 30.201 1.00 79.06 286 ASP A CA 1
ATOM 2150 C C . ASP A 1 286 ? 32.531 -1.343 29.813 1.00 79.06 286 ASP A C 1
ATOM 2152 O O . ASP A 1 286 ? 31.493 -1.173 30.450 1.00 79.06 286 ASP A O 1
ATOM 2156 N N . ALA A 1 287 ? 32.597 -2.231 28.813 1.00 75.44 287 ALA A N 1
ATOM 2157 C CA . ALA A 1 287 ? 31.445 -3.002 28.342 1.00 75.44 287 ALA A CA 1
ATOM 2158 C C . ALA A 1 287 ? 30.972 -4.086 29.326 1.00 75.44 287 ALA A C 1
ATOM 2160 O O . ALA A 1 287 ? 29.790 -4.425 29.340 1.00 75.44 287 ALA A O 1
ATOM 2161 N N . ASN A 1 288 ? 31.877 -4.639 30.138 1.00 75.38 288 ASN A N 1
ATOM 2162 C CA . ASN A 1 288 ? 31.571 -5.722 31.080 1.00 75.38 288 ASN A CA 1
ATOM 2163 C C . ASN A 1 288 ? 31.536 -5.257 32.544 1.00 75.38 288 ASN A C 1
ATOM 2165 O O . ASN A 1 288 ? 31.458 -6.095 33.441 1.00 75.38 288 ASN A O 1
ATOM 2169 N N . ALA A 1 289 ? 31.581 -3.939 32.781 1.00 80.81 289 ALA A N 1
ATOM 2170 C CA . ALA A 1 289 ? 31.635 -3.321 34.107 1.00 80.81 289 ALA A CA 1
ATOM 2171 C C . ALA A 1 289 ? 32.749 -3.906 35.002 1.00 80.81 289 ALA A C 1
ATOM 2173 O O . ALA A 1 289 ? 32.547 -4.161 36.188 1.00 80.81 289 ALA A O 1
ATOM 2174 N N . ILE A 1 290 ? 33.923 -4.146 34.413 1.00 76.69 290 ILE A N 1
ATOM 2175 C CA . ILE A 1 290 ? 35.109 -4.645 35.114 1.00 76.69 290 ILE A CA 1
ATOM 2176 C C . ILE A 1 290 ? 35.881 -3.448 35.665 1.00 76.69 290 ILE A C 1
ATOM 2178 O O . ILE A 1 290 ? 36.171 -2.505 34.929 1.00 76.69 290 ILE A O 1
ATOM 2182 N N . ASP A 1 291 ? 36.261 -3.505 36.943 1.00 80.31 291 ASP A N 1
ATOM 2183 C CA . ASP A 1 291 ? 37.011 -2.425 37.585 1.00 80.31 291 ASP A CA 1
ATOM 2184 C C . ASP A 1 291 ? 38.308 -2.089 36.840 1.00 80.31 291 ASP A C 1
ATOM 2186 O O . ASP A 1 291 ? 39.069 -2.968 36.419 1.00 80.31 291 ASP A O 1
ATOM 2190 N N . THR A 1 292 ? 38.611 -0.792 36.747 1.00 77.25 292 THR A N 1
ATOM 2191 C CA . THR A 1 292 ? 39.802 -0.280 36.050 1.00 77.25 292 THR A CA 1
ATOM 2192 C C . THR A 1 292 ? 41.118 -0.763 36.663 1.00 77.25 292 THR A C 1
ATOM 2194 O O . THR A 1 292 ? 42.155 -0.725 36.006 1.00 77.25 292 THR A O 1
ATOM 2197 N N . GLU A 1 293 ? 41.087 -1.247 37.906 1.00 81.38 293 GLU A N 1
ATOM 2198 C CA . GLU A 1 293 ? 42.233 -1.858 38.591 1.00 81.38 293 GLU A CA 1
ATOM 2199 C C . GLU A 1 293 ? 42.652 -3.202 37.970 1.00 81.38 293 GLU A C 1
ATOM 2201 O O . GLU A 1 293 ? 43.807 -3.602 38.100 1.00 81.38 293 GLU A O 1
ATOM 2206 N N . ASN A 1 294 ? 41.753 -3.866 37.233 1.00 75.94 294 ASN A N 1
ATOM 2207 C CA . ASN A 1 294 ? 42.028 -5.136 36.556 1.00 75.94 294 ASN A CA 1
ATOM 2208 C C . ASN A 1 294 ? 42.637 -4.957 35.152 1.00 75.94 294 ASN A C 1
ATOM 2210 O O . ASN A 1 294 ? 43.142 -5.918 34.571 1.00 75.94 294 ASN A O 1
ATOM 2214 N N . ILE A 1 295 ? 42.633 -3.730 34.612 1.00 81.38 295 ILE A N 1
ATOM 2215 C CA . ILE A 1 295 ? 43.157 -3.414 33.270 1.00 81.38 295 ILE A CA 1
ATOM 2216 C C . ILE A 1 295 ? 44.625 -3.851 33.094 1.00 81.38 295 ILE A C 1
ATOM 2218 O O . ILE A 1 295 ? 44.916 -4.490 32.083 1.00 81.38 295 ILE A O 1
ATOM 2222 N N . PRO A 1 296 ? 45.557 -3.590 34.037 1.00 84.00 296 PRO A N 1
ATOM 2223 C CA . PRO A 1 296 ? 46.949 -4.014 33.883 1.00 84.00 296 PRO A CA 1
ATOM 2224 C C . PRO A 1 296 ? 47.118 -5.535 33.756 1.00 84.00 296 PRO A C 1
ATOM 2226 O O . PRO A 1 296 ? 47.972 -5.989 33.001 1.00 84.00 296 PRO A O 1
ATOM 2229 N N . PHE A 1 297 ? 46.290 -6.324 34.448 1.00 80.75 297 PHE A N 1
ATOM 2230 C CA . PHE A 1 297 ? 46.350 -7.789 34.403 1.00 80.75 297 PHE A CA 1
ATOM 2231 C C . PHE A 1 297 ? 45.839 -8.344 33.072 1.00 80.75 297 PHE A C 1
ATOM 2233 O O . PHE A 1 297 ? 46.440 -9.255 32.507 1.00 80.75 297 PHE A O 1
ATOM 2240 N N . LEU A 1 298 ? 44.756 -7.767 32.545 1.00 78.88 298 LEU A N 1
ATOM 2241 C CA . LEU A 1 298 ? 44.217 -8.144 31.238 1.00 78.88 298 LEU A CA 1
ATOM 2242 C C . LEU A 1 298 ? 45.144 -7.730 30.093 1.00 78.88 298 LEU A C 1
ATOM 2244 O O . LEU A 1 298 ? 45.234 -8.444 29.098 1.00 78.88 298 LEU A O 1
ATOM 2248 N N . LEU A 1 299 ? 45.857 -6.610 30.240 1.00 82.69 299 LEU A N 1
ATOM 2249 C CA . LEU A 1 299 ? 46.876 -6.199 29.278 1.00 82.69 299 LEU A CA 1
ATOM 2250 C C . LEU A 1 299 ? 48.063 -7.158 29.246 1.00 82.69 299 LEU A C 1
ATOM 2252 O O . LEU A 1 299 ? 48.501 -7.518 28.156 1.00 82.69 299 LEU A O 1
ATOM 2256 N N . ASP A 1 300 ? 48.552 -7.589 30.409 1.00 81.31 300 ASP A N 1
ATOM 2257 C CA . ASP A 1 300 ? 49.661 -8.544 30.500 1.00 81.31 300 ASP A CA 1
ATOM 2258 C C . ASP A 1 300 ? 49.285 -9.903 29.881 1.00 81.31 300 ASP A C 1
ATOM 2260 O O . ASP A 1 300 ? 50.023 -10.444 29.055 1.00 81.31 300 ASP A O 1
ATOM 2264 N N . GLU A 1 301 ? 48.088 -10.419 30.185 1.00 78.75 301 GLU A N 1
ATOM 2265 C CA . GLU A 1 301 ? 47.625 -11.695 29.627 1.00 78.75 301 GLU A CA 1
ATOM 2266 C C . GLU A 1 301 ? 47.338 -11.599 28.119 1.00 78.75 301 GLU A C 1
ATOM 2268 O O . GLU A 1 301 ? 47.713 -12.496 27.362 1.00 78.75 301 GLU A O 1
ATOM 2273 N N . LEU A 1 302 ? 46.749 -10.495 27.644 1.00 80.06 302 LEU A N 1
ATOM 2274 C CA . LEU A 1 302 ? 46.540 -10.274 26.212 1.00 80.06 302 LEU A CA 1
ATOM 2275 C C . LEU A 1 302 ? 47.874 -10.163 25.460 1.00 80.06 302 LEU A C 1
ATOM 2277 O O . LEU A 1 302 ? 48.027 -10.769 24.399 1.00 80.06 302 LEU A O 1
ATOM 2281 N N . GLN A 1 303 ? 48.853 -9.440 26.012 1.00 81.81 303 GLN A N 1
ATOM 2282 C CA . GLN A 1 303 ? 50.179 -9.301 25.406 1.00 81.81 303 GLN A CA 1
ATOM 2283 C C . GLN A 1 303 ? 50.896 -10.651 25.318 1.00 81.81 303 GLN A C 1
ATOM 2285 O O . GLN A 1 303 ? 51.446 -10.992 24.275 1.00 81.81 303 GLN A O 1
ATOM 2290 N N . LYS A 1 304 ? 50.810 -11.470 26.366 1.00 81.69 304 LYS A N 1
ATOM 2291 C CA . LYS A 1 304 ? 51.378 -12.821 26.390 1.00 81.69 304 LYS A CA 1
ATOM 2292 C C . LYS A 1 304 ? 50.771 -13.747 25.330 1.00 81.69 304 LYS A C 1
ATOM 2294 O O . LYS A 1 304 ? 51.494 -14.547 24.738 1.00 81.69 304 LYS A O 1
ATOM 2299 N N . GLN A 1 305 ? 49.467 -13.640 25.064 1.00 75.12 305 GLN A N 1
ATOM 2300 C CA . GLN A 1 305 ? 48.803 -14.391 23.988 1.00 75.12 305 GLN A CA 1
ATOM 2301 C C . GLN A 1 305 ? 49.218 -13.893 22.597 1.00 75.12 305 GLN A C 1
ATOM 2303 O O . GLN A 1 305 ? 49.389 -14.698 21.685 1.00 75.12 305 GLN A O 1
ATOM 2308 N N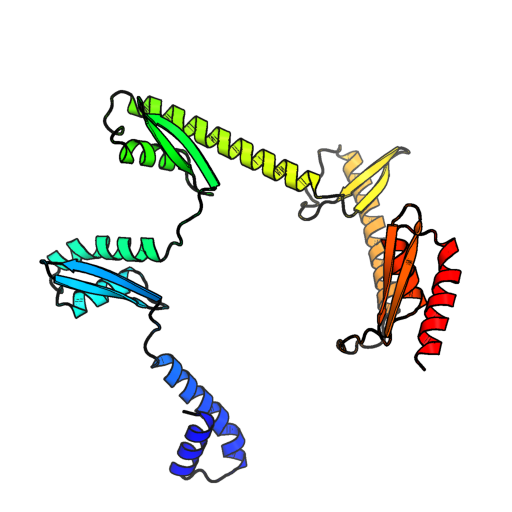 . ILE A 1 306 ? 49.418 -12.582 22.431 1.00 77.75 306 ILE A N 1
ATOM 2309 C CA . ILE A 1 306 ? 49.928 -12.000 21.181 1.00 77.75 306 ILE A CA 1
ATOM 2310 C C . ILE A 1 306 ? 51.359 -12.480 20.910 1.00 77.75 306 ILE A C 1
ATOM 2312 O O . ILE A 1 306 ? 51.656 -12.890 19.789 1.00 77.75 306 ILE A O 1
ATOM 2316 N N . ASP A 1 307 ? 52.221 -12.482 21.928 1.00 80.50 307 ASP A N 1
ATOM 2317 C CA . ASP A 1 307 ? 53.615 -12.923 21.816 1.00 80.50 307 ASP A CA 1
ATOM 2318 C C . ASP A 1 307 ? 53.722 -14.431 21.532 1.00 80.50 307 ASP A C 1
ATOM 2320 O O . ASP A 1 307 ? 54.632 -14.863 20.833 1.00 80.50 307 ASP A O 1
ATOM 2324 N N . ALA A 1 308 ? 52.773 -15.244 22.013 1.00 73.00 308 ALA A N 1
ATOM 2325 C CA . ALA A 1 308 ? 52.709 -16.680 21.721 1.00 73.00 308 ALA A CA 1
ATOM 2326 C C . ALA A 1 308 ? 52.292 -17.008 20.271 1.00 73.00 308 ALA A C 1
ATOM 2328 O O . ALA A 1 308 ? 52.428 -18.155 19.838 1.00 73.00 308 ALA A O 1
ATOM 2329 N N . LEU A 1 309 ? 51.765 -16.026 19.532 1.00 65.19 309 LEU A N 1
ATOM 2330 C CA . LEU A 1 309 ? 51.370 -16.149 18.125 1.00 65.19 309 LEU A CA 1
ATOM 2331 C C . LEU A 1 309 ? 52.461 -15.674 17.144 1.00 65.19 309 LEU A C 1
ATOM 2333 O O . LEU A 1 309 ? 52.247 -15.767 15.930 1.00 65.19 309 LEU A O 1
ATOM 2337 N N . GLN A 1 310 ? 53.592 -15.165 17.650 1.00 57.53 310 GLN A N 1
ATOM 2338 C CA . GLN A 1 310 ? 54.775 -14.752 16.881 1.00 57.53 310 GLN A CA 1
ATOM 2339 C C . GLN A 1 310 ? 55.858 -15.836 16.876 1.00 57.53 310 GLN A C 1
ATOM 2341 O O . GLN A 1 310 ? 56.509 -15.980 15.814 1.00 57.53 310 GLN A O 1
#

Secondary structure (DSSP, 8-state):
--HHHHHHHHHHHTT---HHHHHHHHHHHHHHHHHHHHHHSPPPEEEEEEEEETTEEEEEEEETT--HHHHHHHHHHHTT--SHHHHHHHHHHHHHHHHHHHS--PPPSEEEEEEETTEEEEEEE-TT--HHHHHHHHHHHTT-TTSTTHHHHHHHHHHHHHHHHHHHHHHHHHHHHHS---SEEEEEEETTEEEEEEE-TT--TT------HHHHHHHHHHHHHHHHHHHHHHHHHHHHT-SPPPP-----EEEEEEEE-STT-EEEEEEETT--HHHHHHHHHHHHT--GGGHHHHHHHHHHHHHTT-

Radius of gyration: 34.89 Å; chains: 1; bounding box: 88×52×86 Å

pLDDT: mean 76.7, std 17.49, range [36.19, 96.56]

Foldseek 3Di:
DQLLVVLLVVCVVVPNPDPVCNVVRSVVSSVVVVVVCVVPPDFAWPDWDFDADPNDTDIQTDGPPDQQLRSLVCRCVVVPVPDPVSCVVCSVVSSVVVVVVVPDPADFPDWDFDDDDPDTDTQGHGPPDQLLVSQQVVCVVVVNCPDPCNVVSSVVSSVVSVVVVVVVVVVVVVVLVVPDPQPDWDFDQDPNDTDTDGDDPPDDPVDDPDDPPVVVVVVVVVVVVVVVVVVVVVVVVVVVPPDDDDDDDDWAWQDWDWDDPDPPDIDIQIDTPPDDLLVSLVVVCVVVVNDPVCSVVSSVVVVVSNVVSD